Protein 2XOL (pdb70)

CATH classification: 1.10.3480.10

Nearest PDB structures (foldseek):
  2yjm-assembly1_A  TM=9.845E-01  e=5.249E-21  Archaeoglobus fulgidus
  2idg-assembly4_C  TM=9.753E-01  e=6.234E-20  Archaeoglobus fulgidus
  2y6y-assembly1_A  TM=9.740E-01  e=1.493E-19  Archaeoglobus fulgidus
  1x8z-assembly1_A-2  TM=4.261E-01  e=3.298E+00  Arabidopsis thaliana
  1x8z-assembly3_A  TM=4.261E-01  e=3.298E+00  Arabidopsis thaliana

Sequence (340 aa):
GAMTIGRAKVYATLSKIFYHLFYDEAIPKDCREIIEKFGEIDFNLRSVLVRELRGSVLIKDMPQSLAEVYESVMKDFYERYGFQASELHADHIAVELAFMSKLVEREISLAQQMKEEELYKIRAAQHRFIKAHLQPLVKNLPSAPLLNFVRDFVREDAKYLYSSLVGEGAMTIGRAKVYATLSKIFYHLFYDEAIPKDCREIIEKFGEIDFNLRSVLVRELRGSVLIKDMPQSLAEVYESVMKDFYERRYGFQASELHADHIAVELAFMSKLVEREISLAQQMKEEELYKIRAAQHRFIKAHLQPLVKNLPSAPLLNFVRDFVREDAKYLYSSLVGEKNEG

Organism: Archaeoglobus fulgidus (strain ATCC 49558 / DSM 4304 / JCM 9628 / NBRC 100126 / VC-16) (NCBI:txid224325)

B-factor: mean 22.82, std 12.07, range [9.12, 109.73]

Foldseek 3Di:
DVVLVLLLVLLLLLLVLLVCQLVVHDRDPVSLCSLCVVPDFDSDDHNVLLLQLFLCNQLVPRDPVCQVVVLVVLQVLQVVLPHDADPHRSRRSSNLSNSLSSLSVVLVVCVVVVVPVVNLVSLVSSLCSLVPHVLSSLVRRDDGRSSVSSNVSSVVVNVVSVVVNVVD/DVVLVLLLVLLLLLLVLLVCQLVPHDRDPVSVCSLCVVHDFDSPDHNVQQLQLFLLRLLPVDDPVVSVCVLVVLVVLCVVVVHDDDPHRSRRLSNLSNSLSVLSVVLVVCVVVVVVVVNLVSLVSSLVSLVPHVLSSLVRDDDGRSSVSVNVSSVVVNVVSCVVPVPVVPDD

InterPro domains:
  IPR020945 DMSO/Nitrate reductase chaperone [PF02613] (72-135)
  IPR036411 TorD-like superfamily [SSF89155] (2-159)

Secondary structure (DSSP, 8-state):
-HHHHHHHHHHHHHHHHHHHHHTT-PPPHHHHHHHHTTS-------HHHHHT-BHHHHSTT--GGGHHHHHHHHHHHHHHTT----SS-TTBHHHHHHHHHHHHHHHHHHHHTT-HHHHHHHHHHHHHHIIIIIHHHHHTPPP-HHHHHHHHHHHHHHHHHHHHHH--/-HHHHHHHHHHHHHHHHHHHHHTTPPPPHHHHHHHHTTS-------HHHHTT-BHHHH-TTS-HHHHHHHHHHHHHHHHHTTPPP-SS-TTBHHHHHHHHHHHHHHHHHHHHTT-HHHHHHHHHHHHHHIIIIIHHHHTTPPP-HHHHHHHHHHHHHHHHHHHHHHHHHT--

Radius of gyration: 23.33 Å; Cα contacts (8 Å, |Δi|>4): 407; chains: 2; bounding box: 68×54×50 Å

Solvent-accessible surface area: 16469 Å² total; per-residue (Å²): 79,89,107,17,98,28,12,9,105,6,0,22,2,0,6,114,0,0,50,43,11,22,91,105,89,91,14,52,136,92,7,91,100,35,1,62,134,115,40,177,17,60,22,106,13,145,22,115,73,0,102,92,3,35,0,10,79,21,8,162,74,8,69,165,77,9,22,150,21,2,35,40,4,0,107,11,8,1,103,36,16,73,27,160,24,51,122,11,90,0,0,2,0,0,1,0,0,22,1,0,6,116,3,0,83,79,3,56,52,6,60,145,81,166,97,128,140,47,20,94,49,0,41,8,0,0,18,13,0,0,46,10,5,0,30,0,0,0,74,30,8,56,96,20,67,0,0,52,38,0,30,83,39,0,84,100,8,3,125,69,0,117,69,33,24,85,46,177,39,84,73,5,101,27,12,8,111,6,0,36,7,0,6,99,0,0,52,29,8,38,114,92,91,91,11,42,132,92,7,87,78,25,0,73,153,131,39,188,34,51,19,119,24,173,12,97,63,0,105,86,1,45,0,26,50,18,23,164,121,37,76,145,75,99,30,135,76,18,58,66,72,0,91,70,8,3,121,129,73,67,27,156,69,49,119,11,91,5,0,2,0,0,2,0,0,21,1,0,6,119,5,0,81,95,2,35,39,0,21,143,58,26,76,7,77,68,5,70,142,15,14,31,0,0,38,93,0,1,141,49,11,0,39,40,0,0,95,57,6,56,100,17,69,1,0,56,33,0,70,69,36,0,96,63,9,11,58,9,0,91,1,13,26,1,4,41,167,62,44,124

Structure (mmCIF, N/CA/C/O backbone):
data_2XOL
#
_entry.id   2XOL
#
_cell.length_a   62.763
_cell.length_b   52.537
_cell.length_c   64.947
_cell.angle_alpha   90.00
_cell.angle_beta   91.26
_cell.angle_gamma   90.00
#
_symmetry.space_group_name_H-M   'P 1 21 1'
#
loop_
_entity.id
_entity.type
_entity.pdbx_description
1 polymer 'CHAPERONE PROTEIN TTRD'
2 non-polymer 1,2-ETHANEDIOL
3 water water
#
loop_
_atom_site.group_PDB
_atom_site.id
_atom_site.type_symbol
_atom_site.label_atom_id
_atom_site.label_alt_id
_atom_site.label_comp_id
_atom_site.label_asym_id
_atom_site.label_entity_id
_atom_sit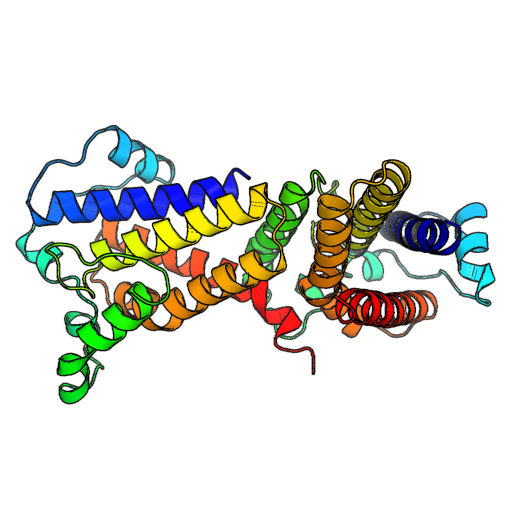e.label_seq_id
_atom_site.pdbx_PDB_ins_code
_atom_site.Cartn_x
_atom_site.Cartn_y
_atom_site.Cartn_z
_atom_site.occupancy
_atom_site.B_iso_or_equiv
_atom_site.auth_seq_id
_atom_site.auth_comp_id
_atom_site.auth_asym_id
_atom_site.auth_atom_id
_atom_site.pdbx_PDB_model_num
ATOM 1 N N . GLY A 1 1 ? 17.884 -16.022 0.392 1.00 24.94 -1 GLY A N 1
ATOM 2 C CA . GLY A 1 1 ? 19.223 -16.492 -0.028 1.00 23.39 -1 GLY A CA 1
ATOM 3 C C . GLY A 1 1 ? 20.312 -15.605 0.537 1.00 21.30 -1 GLY A C 1
ATOM 4 O O . GLY A 1 1 ? 20.098 -14.856 1.494 1.00 21.11 -1 GLY A O 1
ATOM 5 N N . ALA A 1 2 ? 21.487 -15.666 -0.075 1.00 21.49 0 ALA A N 1
ATOM 6 C CA . ALA A 1 2 ? 22.678 -15.009 0.458 1.00 21.41 0 ALA A CA 1
ATOM 7 C C . ALA A 1 2 ? 22.462 -13.504 0.677 1.00 19.98 0 ALA A C 1
ATOM 8 O O . ALA A 1 2 ? 22.923 -12.940 1.659 1.00 20.86 0 ALA A O 1
ATOM 10 N N . MET A 1 3 ? 21.765 -12.846 -0.232 1.00 18.54 1 MET A N 1
ATOM 11 C CA . MET A 1 3 ? 21.553 -11.416 -0.109 1.00 20.15 1 MET A CA 1
ATOM 12 C C . MET A 1 3 ? 20.789 -11.078 1.182 1.00 17.56 1 MET A C 1
ATOM 13 O O . MET A 1 3 ? 21.196 -10.224 1.987 1.00 16.99 1 MET A O 1
ATOM 22 N N . THR A 1 4 ? 19.687 -11.763 1.398 1.00 16.44 2 THR A N 1
ATOM 23 C CA . THR A 1 4 ? 18.854 -11.485 2.547 1.00 15.73 2 THR A CA 1
ATOM 24 C C . THR A 1 4 ? 19.541 -11.935 3.857 1.00 14.27 2 THR A C 1
ATOM 25 O O . THR A 1 4 ? 19.483 -11.241 4.871 1.00 14.34 2 THR A O 1
ATOM 29 N N . ILE A 1 5 ? 20.206 -13.091 3.827 1.00 15.79 3 ILE A N 1
ATOM 30 C CA . ILE A 1 5 ? 20.993 -13.560 4.960 1.00 15.67 3 ILE A CA 1
ATOM 31 C C . ILE A 1 5 ? 21.997 -12.483 5.359 1.00 15.30 3 ILE A C 1
ATOM 32 O O . ILE A 1 5 ? 22.177 -12.187 6.558 1.00 16.60 3 ILE A O 1
ATOM 37 N N . GLY A 1 6 ? 22.626 -11.881 4.358 1.00 15.31 4 GLY A N 1
ATOM 38 C CA . GLY A 1 6 ? 23.586 -10.807 4.590 1.00 14.99 4 GLY A CA 1
ATOM 39 C C . GLY A 1 6 ? 22.988 -9.579 5.247 1.00 14.87 4 GLY A C 1
ATOM 40 O O . GLY A 1 6 ? 23.584 -8.984 6.146 1.00 15.51 4 GLY A O 1
ATOM 41 N N . ARG A 1 7 ? 21.809 -9.177 4.795 1.00 12.99 5 ARG A N 1
ATOM 42 C CA . ARG A 1 7 ? 21.121 -8.056 5.404 1.00 12.91 5 ARG A CA 1
ATOM 43 C C . ARG A 1 7 ? 20.869 -8.314 6.902 1.00 12.88 5 ARG A C 1
ATOM 44 O O . ARG A 1 7 ? 21.147 -7.456 7.735 1.00 13.11 5 ARG A O 1
ATOM 52 N N . ALA A 1 8 ? 20.351 -9.496 7.222 1.00 13.04 6 ALA A N 1
ATOM 53 C CA . ALA A 1 8 ? 20.052 -9.842 8.599 1.00 13.94 6 ALA A CA 1
ATOM 54 C C . ALA A 1 8 ? 21.329 -9.816 9.428 1.00 13.71 6 ALA A C 1
ATOM 55 O O . ALA A 1 8 ? 21.342 -9.299 10.545 1.00 15.30 6 ALA A O 1
ATOM 57 N N . LYS A 1 9 ? 22.411 -10.343 8.858 1.00 14.72 7 LYS A N 1
ATOM 58 C CA . LYS A 1 9 ? 23.676 -10.386 9.567 1.00 14.86 7 LYS A CA 1
ATOM 59 C C . LYS A 1 9 ? 24.229 -9.005 9.888 1.00 13.57 7 LYS A C 1
ATOM 60 O O . LYS A 1 9 ? 24.728 -8.763 10.986 1.00 13.90 7 LYS A O 1
ATOM 66 N N . VAL A 1 10 ? 24.189 -8.100 8.929 1.00 12.17 8 VAL A N 1
ATOM 67 C CA . VAL A 1 10 ? 24.709 -6.753 9.156 1.00 12.66 8 VAL A CA 1
ATOM 68 C C . VAL A 1 10 ? 23.877 -6.043 10.218 1.00 11.67 8 VAL A C 1
ATOM 69 O O . VAL A 1 10 ? 24.443 -5.437 11.134 1.00 12.07 8 VAL A O 1
ATOM 73 N N . TYR A 1 11 ? 22.551 -6.117 10.137 1.00 11.71 9 TYR A N 1
ATOM 74 C CA . TYR A 1 11 ? 21.742 -5.478 11.173 1.00 10.78 9 TYR A CA 1
ATOM 75 C C . TYR A 1 11 ? 22.032 -6.062 12.563 1.00 10.88 9 TYR A C 1
ATOM 76 O O . TYR A 1 11 ? 22.165 -5.323 13.551 1.00 11.66 9 TYR A O 1
ATOM 85 N N . ALA A 1 12 ? 22.097 -7.375 12.649 1.00 11.71 10 ALA A N 1
ATOM 86 C CA . ALA A 1 12 ? 22.323 -8.010 13.934 1.00 12.58 10 ALA A CA 1
ATOM 87 C C . ALA A 1 12 ? 23.694 -7.641 14.503 1.00 11.65 10 ALA A C 1
ATOM 88 O O . ALA A 1 12 ? 23.866 -7.434 15.712 1.00 12.66 10 ALA A O 1
ATOM 90 N N . THR A 1 13 ? 24.689 -7.628 13.631 1.00 12.16 11 THR A N 1
ATOM 91 C CA . THR A 1 13 ? 26.059 -7.347 14.060 1.00 11.75 11 THR A CA 1
ATOM 92 C C . THR A 1 13 ? 26.203 -5.883 14.479 1.00 11.38 11 THR A C 1
ATOM 93 O O . THR A 1 13 ? 26.815 -5.593 15.502 1.00 12.99 11 THR A O 1
ATOM 97 N N . LEU A 1 14 ? 25.653 -4.951 13.712 1.00 11.59 12 LEU A N 1
ATOM 98 C CA . LEU A 1 14 ? 25.661 -3.549 14.114 1.00 12.10 12 LEU A CA 1
ATOM 99 C C . LEU A 1 14 ? 24.974 -3.384 15.465 1.00 10.89 12 LEU A C 1
ATOM 100 O O . LEU A 1 14 ? 25.465 -2.645 16.323 1.00 11.40 12 LEU A O 1
ATOM 105 N N . SER A 1 15 ? 23.825 -4.030 15.658 1.00 11.02 13 SER A N 1
ATOM 106 C CA . SER A 1 15 ? 23.153 -3.919 16.946 1.00 11.11 13 SER A CA 1
ATOM 107 C C . SER A 1 15 ? 24.057 -4.379 18.091 1.00 10.93 13 SER A C 1
ATOM 108 O O . SER A 1 15 ? 24.239 -3.672 19.074 1.00 11.34 13 SER A O 1
ATOM 111 N N . LYS A 1 16 ? 24.647 -5.559 17.926 1.00 11.28 14 LYS A N 1
ATOM 112 C CA . LYS A 1 16 ? 25.535 -6.113 18.939 1.00 12.67 14 LYS A CA 1
ATOM 113 C C . LYS A 1 16 ? 26.700 -5.155 19.237 1.00 12.32 14 LYS A C 1
ATOM 114 O O . LYS A 1 16 ? 27.056 -4.947 20.399 1.00 12.58 14 LYS A O 1
ATOM 120 N N . ILE A 1 17 ? 27.292 -4.581 18.198 1.00 11.72 15 ILE A N 1
ATOM 121 C CA . ILE A 1 17 ? 28.389 -3.628 18.368 1.00 12.09 15 ILE A CA 1
ATOM 122 C C . ILE A 1 17 ? 27.950 -2.431 19.194 1.00 11.66 15 ILE A C 1
ATOM 123 O O . ILE A 1 17 ? 28.645 -2.024 20.130 1.00 12.73 15 ILE A O 1
ATOM 128 N N . PHE A 1 18 ? 26.790 -1.855 18.883 1.00 11.36 16 PHE A N 1
ATOM 129 C CA . PHE A 1 18 ? 26.329 -0.710 19.655 1.00 11.01 16 PHE A CA 1
ATOM 130 C C . PHE A 1 18 ? 26.026 -1.075 21.111 1.00 11.81 16 PHE A C 1
ATOM 131 O O . PHE A 1 18 ? 26.275 -0.255 21.981 1.00 12.19 16 PHE A O 1
ATOM 139 N N . TYR A 1 19 ? 25.516 -2.281 21.373 1.00 11.69 17 TYR A N 1
ATOM 140 C CA . TYR A 1 19 ? 25.369 -2.711 22.765 1.00 11.95 17 TYR A CA 1
ATOM 141 C C . TYR A 1 19 ? 26.732 -2.766 23.459 1.00 11.79 17 TYR A C 1
ATOM 142 O O . TYR A 1 19 ? 26.886 -2.264 24.564 1.00 12.54 17 TYR A O 1
ATOM 151 N N . HIS A 1 20 ? 27.734 -3.375 22.824 1.00 11.93 18 HIS A N 1
ATOM 152 C CA . HIS A 1 20 ? 29.068 -3.420 23.440 1.00 11.78 18 HIS A CA 1
ATOM 153 C C . HIS A 1 20 ? 29.563 -2.005 23.761 1.00 12.48 18 HIS A C 1
ATOM 154 O O . HIS A 1 20 ? 30.069 -1.729 24.861 1.00 13.80 18 HIS A O 1
ATOM 161 N N . LEU A 1 21 ? 29.445 -1.108 22.790 1.00 11.76 19 LEU A N 1
ATOM 162 C CA . LEU A 1 21 ? 29.932 0.252 22.983 1.00 12.84 19 LEU A CA 1
ATOM 163 C C . LEU A 1 21 ? 29.162 0.977 24.089 1.00 12.19 19 LEU A C 1
ATOM 164 O O . LEU A 1 21 ? 29.740 1.727 24.871 1.00 13.68 19 LEU A O 1
ATOM 169 N N . PHE A 1 22 ? 27.848 0.776 24.149 1.00 12.12 20 PHE A N 1
ATOM 170 C CA . PHE A 1 22 ? 27.019 1.397 25.178 1.00 11.83 20 PHE A CA 1
ATOM 171 C C . PHE A 1 22 ? 27.554 1.029 26.566 1.00 12.19 20 PHE A C 1
ATOM 172 O O . PHE A 1 22 ? 27.558 1.850 27.492 1.00 13.60 20 PHE A O 1
ATOM 180 N N . TYR A 1 23 ? 27.951 -0.237 26.696 1.00 12.41 21 TYR A N 1
ATOM 181 C CA . TYR A 1 23 ? 28.421 -0.805 27.958 1.00 13.85 21 TYR A CA 1
ATOM 182 C C . TYR A 1 23 ? 29.945 -0.785 28.137 1.00 15.33 21 TYR A C 1
ATOM 183 O O . TYR A 1 23 ? 30.471 -1.486 29.016 1.00 16.51 21 TYR A O 1
ATOM 192 N N . ASP A 1 24 ? 30.643 0.020 27.322 1.00 14.55 22 ASP A N 1
ATOM 193 C CA . ASP A 1 24 ? 32.108 0.217 27.495 1.00 15.67 22 ASP A CA 1
ATOM 194 C C . ASP A 1 24 ? 32.857 -1.111 27.364 1.00 15.94 22 ASP A C 1
ATOM 195 O O . ASP A 1 24 ? 33.840 -1.340 28.068 1.00 19.96 22 ASP A O 1
ATOM 204 N N . GLU A 1 25 ? 32.430 -1.966 26.434 1.00 16.13 23 GLU A N 1
ATOM 205 C CA . GLU A 1 25 ? 33.017 -3.284 26.210 1.00 16.73 23 GLU A CA 1
ATOM 206 C C . GLU A 1 25 ? 33.776 -3.332 24.887 1.00 17.26 23 GLU A C 1
ATOM 207 O O . GLU A 1 25 ? 33.429 -2.639 23.913 1.00 18.45 23 GLU A O 1
ATOM 213 N N . ALA A 1 26 ? 34.787 -4.194 24.851 1.00 20.12 24 ALA A N 1
ATOM 214 C CA . ALA A 1 26 ? 35.520 -4.440 23.629 1.00 20.49 24 ALA A CA 1
ATOM 215 C C . ALA A 1 26 ? 34.606 -5.063 22.570 1.00 21.00 24 ALA A C 1
ATOM 216 O O . ALA A 1 26 ? 33.649 -5.764 22.898 1.00 21.81 24 ALA A O 1
ATOM 218 N N . ILE A 1 27 ? 34.892 -4.787 21.301 1.00 20.15 25 ILE A N 1
ATOM 219 C CA . ILE A 1 27 ? 34.137 -5.392 20.196 1.00 21.50 25 ILE A CA 1
ATOM 220 C C . ILE A 1 27 ? 34.805 -6.714 19.844 1.00 22.39 25 ILE A C 1
ATOM 221 O O . ILE A 1 27 ? 35.985 -6.717 19.477 1.00 24.68 25 ILE A O 1
ATOM 226 N N . PRO A 1 28 ? 34.080 -7.841 19.969 1.00 23.16 26 PRO A N 1
ATOM 227 C CA . PRO A 1 28 ? 34.694 -9.135 19.642 1.00 25.16 26 PRO A CA 1
ATOM 228 C C . PRO A 1 28 ? 35.123 -9.274 18.182 1.00 25.18 26 PRO A C 1
ATOM 229 O O . PRO A 1 28 ? 34.546 -8.642 17.296 1.00 24.63 26 PRO A O 1
ATOM 233 N N . LYS A 1 29 ? 36.140 -10.107 17.949 1.00 26.19 27 LYS A N 1
ATOM 234 C CA . LYS A 1 29 ? 36.691 -10.311 16.614 1.00 27.35 27 LYS A CA 1
ATOM 235 C C . LYS A 1 29 ? 35.630 -10.688 15.567 1.00 27.03 27 LYS A C 1
ATOM 236 O O . LYS A 1 29 ? 35.681 -10.193 14.441 1.00 28.03 27 LYS A O 1
ATOM 242 N N . ASP A 1 30 ? 34.687 -11.560 15.925 1.00 27.55 28 ASP A N 1
ATOM 243 C CA . ASP A 1 30 ? 33.689 -12.003 14.942 1.00 27.70 28 ASP A CA 1
ATOM 244 C C . ASP A 1 30 ? 32.882 -10.818 14.408 1.00 26.00 28 ASP A C 1
ATOM 245 O O . ASP A 1 30 ? 32.643 -10.729 13.197 1.00 26.34 28 ASP A O 1
ATOM 250 N N . CYS A 1 31 ? 32.494 -9.911 15.305 1.00 22.97 29 CYS A N 1
ATOM 251 C CA . CYS A 1 31 ? 31.745 -8.710 14.914 1.00 21.00 29 CYS A CA 1
ATOM 252 C C . CYS A 1 31 ? 32.569 -7.776 14.046 1.00 20.55 29 CYS A C 1
ATOM 253 O O . CYS A 1 31 ? 32.087 -7.265 13.039 1.00 20.79 29 CYS A O 1
ATOM 256 N N . ARG A 1 32 ? 33.819 -7.530 14.452 1.00 20.96 30 ARG A N 1
ATOM 257 C CA . ARG A 1 32 ? 34.684 -6.642 13.693 1.00 22.03 30 ARG A CA 1
ATOM 258 C C . ARG A 1 32 ? 34.861 -7.168 12.266 1.00 21.88 30 ARG A C 1
ATOM 259 O O . ARG A 1 32 ? 34.768 -6.407 11.304 1.00 23.24 30 ARG A O 1
ATOM 267 N N . GLU A 1 33 ? 35.108 -8.467 12.130 1.00 22.53 31 GLU A N 1
ATOM 268 C CA . GLU A 1 33 ? 35.371 -9.054 10.814 1.00 24.25 31 GLU A CA 1
ATOM 269 C C . GLU A 1 33 ? 34.187 -8.897 9.866 1.00 22.67 31 GLU A C 1
ATOM 270 O O . GLU A 1 33 ? 34.348 -8.640 8.680 1.00 24.95 31 GLU A O 1
ATOM 276 N N . ILE A 1 34 ? 32.982 -9.050 10.401 1.00 21.66 32 ILE A N 1
ATOM 277 C CA . ILE A 1 34 ? 31.790 -8.927 9.584 1.00 21.46 32 ILE A CA 1
ATOM 278 C C . ILE A 1 34 ? 31.705 -7.538 8.957 1.00 20.31 32 ILE A C 1
ATOM 279 O O . ILE A 1 34 ? 31.418 -7.394 7.768 1.00 23.30 32 ILE A O 1
ATOM 284 N N . ILE A 1 35 ? 31.927 -6.503 9.766 1.00 18.98 33 ILE A N 1
ATOM 285 C CA . ILE A 1 35 ? 31.821 -5.123 9.284 1.00 18.93 33 ILE A CA 1
ATOM 286 C C . ILE A 1 35 ? 33.025 -4.716 8.421 1.00 21.35 33 ILE A C 1
ATOM 287 O O . ILE A 1 35 ? 32.872 -3.996 7.437 1.00 22.76 33 ILE A O 1
ATOM 292 N N . GLU A 1 36 ? 34.209 -5.200 8.779 1.00 22.10 34 GLU A N 1
ATOM 293 C CA . GLU A 1 36 ? 35.421 -4.807 8.068 1.00 23.87 34 GLU A CA 1
ATOM 294 C C . GLU A 1 36 ? 35.598 -5.527 6.754 1.00 25.29 34 GLU A C 1
ATOM 295 O O . GLU A 1 36 ? 36.489 -5.179 5.984 1.00 26.13 34 GLU A O 1
ATOM 301 N N . LYS A 1 37 ? 34.739 -6.501 6.467 1.00 26.79 35 LYS A N 1
ATOM 302 C CA . LYS A 1 37 ? 34.743 -7.118 5.152 1.00 29.37 35 LYS A CA 1
ATOM 303 C C . LYS A 1 37 ? 34.458 -6.052 4.085 1.00 30.17 35 LYS A C 1
ATOM 304 O O . LYS A 1 37 ? 34.876 -6.194 2.939 1.00 33.06 35 LYS A O 1
ATOM 310 N N . PHE A 1 38 ? 33.785 -4.974 4.485 1.00 30.74 36 PHE A N 1
ATOM 311 C CA . PHE A 1 38 ? 33.473 -3.846 3.601 1.00 32.67 36 PHE A CA 1
ATOM 312 C C . PHE A 1 38 ? 34.519 -2.707 3.606 1.00 32.06 36 PHE A C 1
ATOM 313 O O . PHE A 1 38 ? 34.299 -1.671 2.967 1.00 35.06 36 PHE A O 1
ATOM 321 N N . GLY A 1 39 ? 35.633 -2.879 4.324 1.00 30.45 37 GLY A N 1
ATOM 322 C CA . GLY A 1 39 ? 36.690 -1.849 4.413 1.00 29.45 37 GLY A CA 1
ATOM 323 C C . GLY A 1 39 ? 37.109 -1.573 5.850 1.00 27.43 37 GLY A C 1
ATOM 324 O O . GLY A 1 39 ? 36.371 -1.886 6.764 1.00 25.93 37 GLY A O 1
ATOM 325 N N . GLU A 1 40 ? 38.276 -0.972 6.068 1.00 28.03 38 GLU A N 1
ATOM 326 C CA . GLU A 1 40 ? 38.741 -0.727 7.436 1.00 27.44 38 GLU A CA 1
ATOM 327 C C . GLU A 1 40 ? 37.817 0.259 8.146 1.00 26.63 38 GLU A C 1
ATOM 328 O O . GLU A 1 40 ? 37.363 1.232 7.565 1.00 27.00 38 GLU A O 1
ATOM 334 N N . ILE A 1 41 ? 37.532 -0.029 9.404 1.00 25.83 39 ILE A N 1
ATOM 335 C CA . ILE A 1 41 ? 36.643 0.810 10.197 1.00 25.10 39 ILE A CA 1
ATOM 336 C C . ILE A 1 41 ? 37.216 0.899 11.606 1.00 26.31 39 ILE A C 1
ATOM 337 O O . ILE A 1 41 ? 37.788 -0.062 12.109 1.00 30.08 39 ILE A O 1
ATOM 346 N N . ASP A 1 42 ? 37.120 2.068 12.221 1.00 25.48 40 ASP A N 1
ATOM 347 C CA . ASP A 1 42 ? 37.466 2.179 13.633 1.00 25.93 40 ASP A CA 1
ATOM 348 C C . ASP A 1 42 ? 36.166 2.098 14.455 1.00 23.35 40 ASP A C 1
ATOM 349 O O . ASP A 1 42 ? 35.131 2.655 14.068 1.00 25.39 40 ASP A O 1
ATOM 354 N N . PHE A 1 43 ? 36.220 1.338 15.545 1.00 23.53 41 PHE A N 1
ATOM 355 C CA . PHE A 1 43 ? 35.052 1.073 16.404 1.00 23.28 41 PHE A CA 1
ATOM 356 C C . PHE A 1 43 ? 35.176 1.800 17.741 1.00 22.47 41 PHE A C 1
ATOM 357 O O . PHE A 1 43 ? 34.510 1.459 18.725 1.00 25.31 41 PHE A O 1
ATOM 365 N N . ASN A 1 44 ? 36.033 2.806 17.785 1.00 21.69 42 ASN A N 1
ATOM 366 C CA . ASN A 1 44 ? 36.270 3.586 18.984 1.00 21.82 42 ASN A CA 1
ATOM 367 C C . ASN A 1 44 ? 35.232 4.702 19.067 1.00 22.37 42 ASN A C 1
ATOM 368 O O . ASN A 1 44 ? 35.299 5.730 18.373 1.00 26.35 42 ASN A O 1
ATOM 373 N N . LEU A 1 45 ? 34.202 4.439 19.846 1.00 15.56 43 LEU A N 1
ATOM 374 C CA . LEU A 1 45 ? 33.251 5.441 20.236 1.00 15.01 43 LEU A CA 1
ATOM 375 C C . LEU A 1 45 ? 33.045 5.285 21.732 1.00 14.22 43 LEU A C 1
ATOM 376 O O . LEU A 1 45 ? 32.779 4.189 22.217 1.00 16.37 43 LEU A O 1
ATOM 381 N N . ARG A 1 46 ? 33.174 6.378 22.449 1.00 13.03 44 ARG A N 1
ATOM 382 C CA . ARG A 1 46 ? 32.978 6.342 23.897 1.00 12.69 44 ARG A CA 1
ATOM 383 C C . ARG A 1 46 ? 31.523 6.082 24.261 1.00 12.74 44 ARG A C 1
ATOM 384 O O . ARG A 1 46 ? 30.581 6.473 23.550 1.00 14.11 44 ARG A O 1
ATOM 392 N N . SER A 1 47 ? 31.335 5.387 25.375 1.00 12.62 45 SER A N 1
ATOM 393 C CA . SER A 1 47 ? 30.017 5.017 25.856 1.00 13.39 45 SER A CA 1
ATOM 394 C C . SER A 1 47 ? 29.074 6.210 26.028 1.00 13.19 45 SER A C 1
ATOM 395 O O . SER A 1 47 ? 27.887 6.118 25.671 1.00 15.00 45 SER A O 1
ATOM 400 N N . VAL A 1 48 ? 29.566 7.342 26.527 1.00 14.06 46 VAL A N 1
ATOM 401 C CA . VAL A 1 48 ? 28.696 8.519 26.741 1.00 15.41 46 VAL A CA 1
ATOM 402 C C . VAL A 1 48 ? 28.126 9.004 25.417 1.00 14.79 46 VAL A C 1
ATOM 403 O O . VAL A 1 48 ? 26.968 9.412 25.345 1.00 17.04 46 VAL A O 1
ATOM 407 N N . LEU A 1 49 ? 28.933 8.983 24.361 1.00 13.81 47 LEU A N 1
ATOM 408 C CA . LEU A 1 49 ? 28.447 9.346 23.036 1.00 13.91 47 LEU A CA 1
ATOM 409 C C . LEU A 1 49 ? 27.374 8.346 22.578 1.00 13.86 47 LEU A C 1
ATOM 410 O O . LEU A 1 49 ? 26.297 8.727 22.120 1.00 14.82 47 LEU A O 1
ATOM 415 N N . VAL A 1 50 ? 27.676 7.063 22.679 1.00 12.39 48 VAL A N 1
ATOM 416 C CA . VAL A 1 50 ? 26.774 6.007 22.192 1.00 11.36 48 VAL A CA 1
ATOM 417 C C . VAL A 1 50 ? 25.448 5.992 22.956 1.00 11.84 48 VAL A C 1
ATOM 418 O O . VAL A 1 50 ? 24.394 5.767 22.361 1.00 12.09 48 VAL A O 1
ATOM 422 N N . ARG A 1 51 ? 25.473 6.276 24.250 1.00 12.04 49 ARG A N 1
ATOM 423 C CA . ARG A 1 51 ? 24.252 6.289 25.043 1.00 13.12 49 ARG A CA 1
ATOM 424 C C . ARG A 1 51 ? 23.222 7.268 24.492 1.00 13.60 49 ARG A C 1
ATOM 425 O O . ARG A 1 51 ? 22.016 7.035 24.612 1.00 14.92 49 ARG A O 1
ATOM 433 N N . GLU A 1 52 ? 23.674 8.349 23.877 1.00 13.08 50 GLU A N 1
ATOM 434 C CA . GLU A 1 52 ? 22.772 9.380 23.371 1.00 14.09 50 GLU A CA 1
ATOM 435 C C . GLU A 1 52 ? 22.340 9.212 21.914 1.00 13.04 50 GLU A C 1
ATOM 436 O O . GLU A 1 52 ? 21.680 10.098 21.370 1.00 14.00 50 GLU A O 1
ATOM 442 N N . LEU A 1 53 ? 22.670 8.078 21.315 1.00 11.40 51 LEU A N 1
ATOM 443 C CA . LEU A 1 53 ? 22.270 7.800 19.941 1.00 11.91 51 LEU A CA 1
ATOM 444 C C . LEU A 1 53 ? 20.843 7.222 19.927 1.00 12.12 51 LEU A C 1
ATOM 445 O O . LEU A 1 53 ? 20.616 6.061 19.619 1.00 11.76 51 LEU A O 1
ATOM 450 N N . ARG A 1 54 ? 19.906 8.092 20.264 1.00 12.46 52 ARG A N 1
ATOM 451 C CA . ARG A 1 54 ? 18.485 7.788 20.338 1.00 11.46 52 ARG A CA 1
ATOM 452 C C . ARG A 1 54 ? 17.743 8.656 19.349 1.00 12.11 52 ARG A C 1
ATOM 453 O O . ARG A 1 54 ? 18.079 9.827 19.144 1.00 12.85 52 ARG A O 1
ATOM 461 N N . GLY A 1 55 ? 16.681 8.118 18.763 1.00 12.19 53 GLY A N 1
ATOM 462 C CA . GLY A 1 55 ? 15.909 8.911 17.813 1.00 13.59 53 GLY A CA 1
ATOM 463 C C . GLY A 1 55 ? 15.396 10.206 18.419 1.00 13.64 53 GLY A C 1
ATOM 464 O O . GLY A 1 55 ? 15.470 11.259 17.791 1.00 15.02 53 GLY A O 1
ATOM 465 N N . SER A 1 56 ? 14.897 10.146 19.656 1.00 14.07 54 SER A N 1
ATOM 466 C CA . SER A 1 56 ? 14.380 11.352 20.292 1.00 15.48 54 SER A CA 1
ATOM 467 C C . SER A 1 56 ? 15.416 12.439 20.492 1.00 16.26 54 SER A C 1
ATOM 468 O O . SER A 1 56 ? 15.073 13.619 20.530 1.00 19.80 54 SER A O 1
ATOM 471 N N . VAL A 1 57 ? 16.680 12.048 20.628 1.00 14.85 55 VAL A N 1
ATOM 472 C CA . VAL A 1 57 ? 17.761 13.012 20.781 1.00 15.84 55 VAL A CA 1
ATOM 473 C C . VAL A 1 57 ? 18.229 13.573 19.443 1.00 16.32 55 VAL A C 1
ATOM 474 O O . VAL A 1 57 ? 18.513 14.776 19.325 1.00 21.09 55 VAL A O 1
ATOM 478 N N . LEU A 1 58 ? 18.318 12.680 18.457 1.00 15.28 56 LEU A N 1
ATOM 479 C CA . LEU A 1 58 ? 18.952 12.974 17.172 1.00 17.66 56 LEU A CA 1
ATOM 480 C C . LEU A 1 58 ? 18.039 13.653 16.159 1.00 19.40 56 LEU A C 1
ATOM 481 O O . LEU A 1 58 ? 18.508 14.419 15.322 1.00 21.97 56 LEU A O 1
ATOM 486 N N . ILE A 1 59 ? 16.752 13.330 16.198 1.00 18.98 57 ILE A N 1
ATOM 487 C CA . ILE A 1 59 ? 15.799 13.841 15.216 1.00 21.08 57 ILE A CA 1
ATOM 488 C C . ILE A 1 59 ? 15.526 15.305 15.598 1.00 25.01 57 ILE A C 1
ATOM 489 O O . ILE A 1 59 ? 14.964 15.598 16.659 1.00 22.98 57 ILE A O 1
ATOM 494 N N . LYS A 1 60 ? 15.974 16.224 14.748 1.00 31.64 58 LYS A N 1
ATOM 495 C CA . LYS A 1 60 ? 16.105 17.638 15.147 1.00 34.88 58 LYS A CA 1
ATOM 496 C C . LYS A 1 60 ? 14.790 18.327 15.517 1.00 35.69 58 LYS A C 1
ATOM 497 O O . LYS A 1 60 ? 14.738 19.127 16.464 1.00 37.75 58 LYS A O 1
ATOM 503 N N . ASP A 1 61 ? 13.726 17.990 14.804 1.00 35.29 59 ASP A N 1
ATOM 504 C CA . ASP A 1 61 ? 12.440 18.644 15.022 1.00 35.65 59 ASP A CA 1
ATOM 505 C C . ASP A 1 61 ? 11.582 17.915 16.051 1.00 33.48 59 ASP A C 1
ATOM 506 O O . ASP A 1 61 ? 10.392 18.190 16.173 1.00 34.84 59 ASP A O 1
ATOM 511 N N . MET A 1 62 ? 12.182 16.977 16.788 1.00 30.32 60 MET A N 1
ATOM 512 C CA . MET A 1 62 ? 11.499 16.321 17.890 1.00 28.36 60 MET A CA 1
ATOM 513 C C . MET A 1 62 ? 11.919 16.955 19.206 1.00 28.96 60 MET A C 1
ATOM 514 O O . MET A 1 62 ? 12.994 16.660 19.721 1.00 29.51 60 MET A O 1
ATOM 523 N N . PRO A 1 63 ? 11.071 17.816 19.780 1.00 28.98 61 PRO A N 1
ATOM 524 C CA . PRO A 1 63 ? 11.478 18.392 21.062 1.00 28.85 61 PRO A CA 1
ATOM 525 C C . PRO A 1 63 ? 11.539 17.370 22.180 1.00 27.20 61 PRO A C 1
ATOM 526 O O . PRO A 1 63 ? 10.906 16.312 22.099 1.00 26.39 61 PRO A O 1
ATOM 530 N N . GLN A 1 64 ? 12.299 17.686 23.226 1.00 26.91 62 GLN A N 1
ATOM 531 C CA . GLN A 1 64 ? 12.454 16.774 24.359 1.00 28.77 62 GLN A CA 1
ATOM 532 C C . GLN A 1 64 ? 11.100 16.398 24.979 1.00 28.28 62 GLN A C 1
ATOM 533 O O . GLN A 1 64 ? 10.935 15.288 25.489 1.00 28.95 62 GLN A O 1
ATOM 539 N N . SER A 1 65 ? 10.138 17.319 24.905 1.00 27.66 63 SER A N 1
ATOM 540 C CA . SER A 1 65 ? 8.786 17.090 25.413 1.00 27.77 63 SER A CA 1
ATOM 541 C C . SER A 1 65 ? 8.043 15.939 24.726 1.00 25.98 63 SER A C 1
ATOM 542 O O . SER A 1 65 ? 7.016 15.472 25.230 1.00 27.97 63 SER A O 1
ATOM 545 N N . LEU A 1 66 ? 8.538 15.488 23.576 1.00 23.64 64 LEU A N 1
ATOM 546 C CA . LEU A 1 66 ? 7.927 14.349 22.882 1.00 22.01 64 LEU A CA 1
ATOM 547 C C . LEU A 1 66 ? 8.668 13.024 23.095 1.00 20.60 64 LEU A C 1
ATOM 548 O O . LEU A 1 66 ? 8.251 12.012 22.552 1.00 19.55 64 LEU A O 1
ATOM 553 N N . ALA A 1 67 ? 9.755 13.004 23.872 1.00 20.85 65 ALA A N 1
ATOM 554 C CA . ALA A 1 67 ? 10.584 11.784 23.973 1.00 20.02 65 ALA A CA 1
ATOM 555 C C . ALA A 1 67 ? 9.829 10.585 24.566 1.00 19.62 65 ALA A C 1
ATOM 556 O O . ALA A 1 67 ? 9.957 9.440 24.102 1.00 19.05 65 ALA A O 1
ATOM 558 N N . GLU A 1 68 ? 9.023 10.846 25.597 1.00 20.54 66 GLU A N 1
ATOM 559 C CA . GLU A 1 68 ? 8.288 9.778 26.271 1.00 22.51 66 GLU A CA 1
ATOM 560 C C . GLU A 1 68 ? 7.211 9.160 25.375 1.00 19.82 66 GLU A C 1
ATOM 561 O O . GLU A 1 68 ? 7.106 7.932 25.276 1.00 20.25 66 GLU A O 1
ATOM 567 N N . VAL A 1 69 ? 6.415 9.993 24.715 1.00 18.84 67 VAL A N 1
ATOM 568 C CA . VAL A 1 69 ? 5.394 9.451 23.815 1.00 17.70 67 VAL A CA 1
ATOM 569 C C . VAL A 1 69 ? 6.098 8.799 22.625 1.00 16.82 67 VAL A C 1
ATOM 570 O O . VAL A 1 69 ? 5.570 7.840 22.091 1.00 17.33 67 VAL A O 1
ATOM 574 N N . TYR A 1 70 ? 7.271 9.297 22.219 1.00 15.85 68 TYR A N 1
ATOM 575 C CA . TYR A 1 70 ? 7.975 8.656 21.109 1.00 13.84 68 TYR A CA 1
ATOM 576 C C . TYR A 1 70 ? 8.387 7.229 21.486 1.00 13.65 68 TYR A C 1
ATOM 577 O O . TYR A 1 70 ? 8.317 6.328 20.668 1.00 13.35 68 TYR A O 1
ATOM 586 N N . GLU A 1 71 ? 8.818 7.009 22.722 1.00 14.51 69 GLU A N 1
ATOM 587 C CA . GLU A 1 71 ? 9.088 5.641 23.158 1.00 14.96 69 GLU A CA 1
ATOM 588 C C . GLU A 1 71 ? 7.855 4.753 22.999 1.00 14.43 69 GLU A C 1
ATOM 589 O O . GLU A 1 71 ? 7.968 3.583 22.599 1.00 14.01 69 GLU A O 1
ATOM 595 N N . SER A 1 72 ? 6.678 5.313 23.302 1.00 14.19 70 SER A N 1
ATOM 596 C CA . SER A 1 72 ? 5.405 4.590 23.106 1.00 14.79 70 SER A CA 1
ATOM 597 C C . SER A 1 72 ? 5.165 4.247 21.630 1.00 12.39 70 SER A C 1
ATOM 598 O O . SER A 1 72 ? 4.683 3.157 21.315 1.00 13.19 70 SER A O 1
ATOM 601 N N . VAL A 1 73 ? 5.477 5.191 20.751 1.00 13.45 71 VAL A N 1
ATOM 602 C CA . VAL A 1 73 ? 5.379 4.959 19.304 1.00 11.62 71 VAL A CA 1
ATOM 603 C C . VAL A 1 73 ? 6.248 3.770 18.889 1.00 11.16 71 VAL A C 1
ATOM 604 O O . VAL A 1 73 ? 5.817 2.881 18.147 1.00 11.83 71 VAL A O 1
ATOM 608 N N . MET A 1 74 ? 7.489 3.763 19.383 1.00 11.51 72 MET A N 1
ATOM 609 C CA . MET A 1 74 ? 8.420 2.712 19.030 1.00 11.20 72 MET A CA 1
ATOM 610 C C . MET A 1 74 ? 7.909 1.362 19.533 1.00 11.49 72 MET A C 1
ATOM 611 O O . MET A 1 74 ? 7.885 0.390 18.802 1.00 11.70 72 MET A O 1
ATOM 616 N N . LYS A 1 75 ? 7.501 1.300 20.801 1.00 11.85 73 LYS A N 1
ATOM 617 C CA . LYS A 1 75 ? 7.023 0.061 21.366 1.00 12.12 73 LYS A CA 1
ATOM 618 C C . LYS A 1 75 ? 5.766 -0.460 20.668 1.00 11.26 73 LYS A C 1
ATOM 619 O O . LYS A 1 75 ? 5.605 -1.657 20.520 1.00 12.79 73 LYS A O 1
ATOM 630 N N . ASP A 1 76 ? 4.899 0.448 20.222 1.00 12.22 74 ASP A N 1
ATOM 631 C CA . ASP A 1 76 ? 3.704 0.071 19.473 1.00 12.88 74 ASP A CA 1
ATOM 632 C C . ASP A 1 76 ? 4.078 -0.604 18.131 1.00 11.84 74 ASP A C 1
ATOM 633 O O . ASP A 1 76 ? 3.502 -1.621 17.765 1.00 14.17 74 ASP A O 1
ATOM 638 N N . PHE A 1 77 ? 5.078 -0.062 17.434 1.00 12.35 75 PHE A N 1
ATOM 639 C CA . PHE A 1 77 ? 5.546 -0.633 16.165 1.00 13.52 75 PHE A CA 1
ATOM 640 C C . PHE A 1 77 ? 6.147 -2.013 16.461 1.00 12.60 75 PHE A C 1
ATOM 641 O O . PHE A 1 77 ? 5.817 -3.009 15.826 1.00 13.74 75 PHE A O 1
ATOM 649 N N . TYR A 1 78 ? 7.020 -2.078 17.469 1.00 11.98 76 TYR A N 1
ATOM 650 C CA . TYR A 1 78 ? 7.673 -3.332 17.815 1.00 11.91 76 TYR A CA 1
ATOM 651 C C . TYR A 1 78 ? 6.663 -4.441 18.134 1.00 12.97 76 TYR A C 1
ATOM 652 O O . TYR A 1 78 ? 6.801 -5.577 17.671 1.00 14.50 76 TYR A O 1
ATOM 661 N N . GLU A 1 79 ? 5.662 -4.097 18.942 1.00 14.22 77 GLU A N 1
ATOM 662 C CA . GLU A 1 79 ? 4.717 -5.113 19.408 1.00 15.33 77 GLU A CA 1
ATOM 663 C C . GLU A 1 79 ? 3.906 -5.757 18.286 1.00 15.39 77 GLU A C 1
ATOM 664 O O . GLU A 1 79 ? 3.612 -6.962 18.346 1.00 17.46 77 GLU A O 1
ATOM 670 N N . ARG A 1 80 ? 3.620 -4.981 17.249 1.00 15.56 78 ARG A N 1
ATOM 671 C CA . ARG A 1 80 ? 2.888 -5.466 16.077 1.00 17.31 78 ARG A CA 1
ATOM 672 C C . ARG A 1 80 ? 3.603 -6.628 15.395 1.00 17.38 78 ARG A C 1
ATOM 673 O O . ARG A 1 80 ? 2.993 -7.400 14.644 1.00 18.30 78 ARG A O 1
ATOM 681 N N . TYR A 1 81 ? 4.924 -6.689 15.579 1.00 15.99 79 TYR A N 1
ATOM 682 C CA . TYR A 1 81 ? 5.758 -7.694 14.925 1.00 17.13 79 TYR A CA 1
ATOM 683 C C . TYR A 1 81 ? 6.433 -8.616 15.935 1.00 17.63 79 TYR A C 1
ATOM 684 O O . TYR A 1 81 ? 7.414 -9.295 15.613 1.00 20.59 79 TYR A O 1
ATOM 693 N N . GLY A 1 82 ? 5.907 -8.641 17.164 1.00 17.71 80 GLY A N 1
ATOM 694 C CA . GLY A 1 82 ? 6.370 -9.593 18.171 1.00 19.01 80 GLY A CA 1
ATOM 695 C C . GLY A 1 82 ? 7.752 -9.338 18.748 1.00 18.95 80 GLY A C 1
ATOM 696 O O . GLY A 1 82 ? 8.385 -10.264 19.237 1.00 23.04 80 GLY A O 1
ATOM 697 N N . PHE A 1 83 ? 8.198 -8.090 18.717 1.00 15.90 81 PHE A N 1
ATOM 698 C CA . PHE A 1 83 ? 9.501 -7.701 19.247 1.00 15.35 81 PHE A CA 1
ATOM 699 C C . PHE A 1 83 ? 9.315 -6.912 20.529 1.00 16.27 81 PHE A C 1
ATOM 700 O O . PHE A 1 83 ? 8.400 -6.100 20.658 1.00 18.03 81 PHE A O 1
ATOM 708 N N . GLN A 1 84 ? 10.201 -7.156 21.491 1.00 19.08 82 GLN A N 1
ATOM 709 C CA . GLN A 1 84 ? 10.248 -6.382 22.730 1.00 21.47 82 GLN A CA 1
ATOM 710 C C . GLN A 1 84 ? 11.544 -5.582 22.763 1.00 19.82 82 GLN A C 1
ATOM 711 O O . GLN A 1 84 ? 12.578 -6.140 22.489 1.00 22.08 82 GLN A O 1
ATOM 722 N N . ALA A 1 85 ? 11.487 -4.288 23.090 1.00 18.66 83 ALA A N 1
ATOM 723 C CA . ALA A 1 85 ? 12.686 -3.538 23.435 1.00 18.23 83 ALA A CA 1
ATOM 724 C C . ALA A 1 85 ? 13.357 -4.214 24.615 1.00 16.70 83 ALA A C 1
ATOM 725 O O . ALA A 1 85 ? 12.748 -4.940 25.398 1.00 18.00 83 ALA A O 1
ATOM 727 N N . SER A 1 86 ? 14.632 -3.948 24.729 1.00 15.52 84 SER A N 1
ATOM 728 C CA . SER A 1 86 ? 15.459 -4.508 25.748 1.00 14.73 84 SER A CA 1
ATOM 729 C C . SER A 1 86 ? 15.412 -3.590 26.967 1.00 14.60 84 SER A C 1
ATOM 730 O O . SER A 1 86 ? 14.431 -2.886 27.199 1.00 17.13 84 SER A O 1
ATOM 733 N N . GLU A 1 87 ? 16.487 -3.625 27.764 1.00 13.55 85 GLU A N 1
ATOM 734 C CA . GLU A 1 87 ? 16.661 -2.667 28.846 1.00 14.38 85 GLU A CA 1
ATOM 735 C C . GLU A 1 87 ? 17.021 -1.249 28.366 1.00 14.13 85 GLU A C 1
ATOM 736 O O . GLU A 1 87 ? 16.949 -0.316 29.144 1.00 15.47 85 GLU A O 1
ATOM 742 N N . LEU A 1 88 ? 17.429 -1.088 27.096 1.00 13.08 86 LEU A N 1
ATOM 743 C CA . LEU A 1 88 ? 17.695 0.242 26.550 1.00 13.26 86 LEU A CA 1
ATOM 744 C C . LEU A 1 88 ? 16.395 0.936 26.166 1.00 13.81 86 LEU A C 1
ATOM 745 O O . LEU A 1 88 ? 15.360 0.298 25.996 1.00 14.80 86 LEU A O 1
ATOM 750 N N . HIS A 1 89 ? 16.458 2.253 26.020 1.00 13.42 87 HIS A N 1
ATOM 751 C CA . HIS A 1 89 ? 15.327 2.990 25.475 1.00 13.21 87 HIS A CA 1
ATOM 752 C C . HIS A 1 89 ? 14.959 2.439 24.111 1.00 11.88 87 HIS A C 1
ATOM 753 O O . HIS A 1 89 ? 15.825 2.106 23.310 1.00 12.15 87 HIS A O 1
ATOM 760 N N . ALA A 1 90 ? 13.654 2.375 23.830 1.00 12.58 88 ALA A N 1
ATOM 761 C CA . ALA A 1 90 ? 13.150 1.772 22.613 1.00 11.74 88 ALA A CA 1
ATOM 762 C C . ALA A 1 90 ? 13.603 2.481 21.338 1.00 10.99 88 ALA A C 1
ATOM 763 O O . ALA A 1 90 ? 13.683 1.859 20.279 1.00 12.61 88 ALA A O 1
ATOM 765 N N . ASP A 1 91 ? 13.925 3.761 21.437 1.00 10.62 89 ASP A N 1
ATOM 766 C CA . ASP A 1 91 ? 14.435 4.559 20.319 1.00 10.84 89 ASP A CA 1
ATOM 767 C C . ASP A 1 91 ? 15.964 4.583 20.241 1.00 10.70 89 ASP A C 1
ATOM 768 O O . ASP A 1 91 ? 16.517 5.364 19.474 1.00 10.55 89 ASP A O 1
ATOM 773 N N . HIS A 1 92 ? 16.647 3.753 21.024 1.00 10.07 90 HIS A N 1
ATOM 774 C CA . HIS A 1 92 ? 18.098 3.688 20.885 1.00 10.25 90 HIS A CA 1
ATOM 775 C C . HIS A 1 92 ? 18.437 2.989 19.585 1.00 9.64 90 HIS A C 1
ATOM 776 O O . HIS A 1 92 ? 17.834 1.981 19.234 1.00 10.13 90 HIS A O 1
ATOM 783 N N . ILE A 1 93 ? 19.498 3.437 18.927 1.00 10.09 91 ILE A N 1
ATOM 784 C CA . ILE A 1 93 ? 19.899 2.808 17.663 1.00 9.43 91 ILE A CA 1
ATOM 785 C C . ILE A 1 93 ? 20.135 1.310 17.786 1.00 9.51 91 ILE A C 1
ATOM 786 O O . ILE A 1 93 ? 19.845 0.564 16.850 1.00 9.73 91 ILE A O 1
ATOM 791 N N . ALA A 1 94 ? 20.690 0.844 18.913 1.00 9.96 92 ALA A N 1
ATOM 792 C CA . ALA A 1 94 ? 20.948 -0.572 19.054 1.00 10.01 92 ALA A CA 1
ATOM 793 C C . ALA A 1 94 ? 19.667 -1.390 18.994 1.00 10.13 92 ALA A C 1
ATOM 794 O O . ALA A 1 94 ? 19.644 -2.507 18.481 1.00 10.40 92 ALA A O 1
ATOM 796 N N . VAL A 1 95 ? 18.602 -0.851 19.577 1.00 10.28 93 VAL A N 1
ATOM 797 C CA . VAL A 1 95 ? 17.309 -1.539 19.609 1.00 9.93 93 VAL A CA 1
ATOM 798 C C . VAL A 1 95 ? 16.665 -1.511 18.207 1.00 10.29 93 VAL A C 1
ATOM 799 O O . VAL A 1 95 ? 16.144 -2.518 17.723 1.00 10.52 93 VAL A O 1
ATOM 803 N N . GLU A 1 96 ? 16.725 -0.360 17.551 1.00 9.34 94 GLU A N 1
ATOM 804 C CA . GLU A 1 96 ? 16.145 -0.237 16.216 1.00 9.12 94 GLU A CA 1
ATOM 805 C C . GLU A 1 96 ? 16.820 -1.181 15.224 1.00 9.88 94 GLU A C 1
ATOM 806 O O . GLU A 1 96 ? 16.161 -1.799 14.385 1.00 10.28 94 GLU A O 1
ATOM 812 N N . LEU A 1 97 ? 18.146 -1.301 15.318 1.00 9.16 95 LEU A N 1
ATOM 813 C CA . LEU A 1 97 ? 18.881 -2.232 14.477 1.00 9.33 95 LEU A CA 1
ATOM 814 C C . LEU A 1 97 ? 18.509 -3.683 14.769 1.00 9.93 95 LEU A C 1
ATOM 815 O O . LEU A 1 97 ? 18.365 -4.490 13.840 1.00 11.41 95 LEU A O 1
ATOM 820 N N . ALA A 1 98 ? 18.360 -4.032 16.051 1.00 9.96 96 ALA A N 1
ATOM 821 C CA . ALA A 1 98 ? 17.927 -5.361 16.430 1.00 10.52 96 ALA A CA 1
ATOM 822 C C . ALA A 1 98 ? 16.543 -5.662 15.860 1.00 10.42 96 ALA A C 1
ATOM 823 O O . ALA A 1 98 ? 16.279 -6.777 15.420 1.00 12.06 96 ALA A O 1
ATOM 825 N N . PHE A 1 99 ? 15.665 -4.670 15.882 1.00 10.58 97 PHE A N 1
ATOM 826 C CA . PHE A 1 99 ? 14.319 -4.880 15.330 1.00 10.63 97 PHE A CA 1
ATOM 827 C C . PHE A 1 99 ? 14.373 -5.184 13.830 1.00 11.14 97 PHE A C 1
ATOM 828 O O . PHE A 1 99 ? 13.738 -6.143 13.342 1.00 11.96 97 PHE A O 1
ATOM 836 N N . MET A 1 100 ? 15.187 -4.423 13.098 1.00 11.15 98 MET A N 1
ATOM 837 C CA . MET A 1 100 ? 15.364 -4.721 11.696 1.00 11.11 98 MET A CA 1
ATOM 838 C C . MET A 1 100 ? 15.901 -6.132 11.474 1.00 11.57 98 MET A C 1
ATOM 839 O O . MET A 1 100 ? 15.438 -6.847 10.578 1.00 12.37 98 MET A O 1
ATOM 844 N N . SER A 1 101 ? 16.873 -6.549 12.281 1.00 12.34 99 SER A N 1
ATOM 845 C CA . SER A 1 101 ? 17.373 -7.898 12.128 1.00 13.23 99 SER A CA 1
ATOM 846 C C . SER A 1 101 ? 16.255 -8.932 12.309 1.00 12.98 99 SER A C 1
ATOM 847 O O . SER A 1 101 ? 16.189 -9.922 11.562 1.00 14.69 99 SER A O 1
ATOM 852 N N . LYS A 1 102 ? 15.386 -8.713 13.294 1.00 13.52 100 LYS A N 1
ATOM 853 C CA . LYS A 1 102 ? 14.276 -9.625 13.522 1.00 14.20 100 LYS A CA 1
ATOM 854 C C . LYS A 1 102 ? 13.298 -9.665 12.345 1.00 13.76 100 LYS A C 1
ATOM 855 O O . LYS A 1 102 ? 12.854 -10.743 11.959 1.00 15.12 100 LYS A O 1
ATOM 861 N N . LEU A 1 103 ? 13.008 -8.513 11.755 1.00 12.66 101 LEU A N 1
ATOM 862 C CA . LEU A 1 103 ? 12.136 -8.486 10.593 1.00 13.21 101 LEU A CA 1
ATOM 863 C C . LEU A 1 103 ? 12.762 -9.197 9.396 1.00 13.94 101 LEU A C 1
ATOM 864 O O . LEU A 1 103 ? 12.066 -9.890 8.660 1.00 14.69 101 LEU A O 1
ATOM 869 N N . VAL A 1 104 ? 14.067 -9.024 9.196 1.00 13.14 102 VAL A N 1
ATOM 870 C CA . VAL A 1 104 ? 14.735 -9.728 8.098 1.00 13.77 102 VAL A CA 1
ATOM 871 C C . VAL A 1 104 ? 14.745 -11.240 8.356 1.00 14.58 102 VAL A C 1
ATOM 872 O O . VAL A 1 104 ? 14.527 -12.013 7.434 1.00 15.70 102 VAL A O 1
ATOM 876 N N . GLU A 1 105 ? 14.966 -11.677 9.603 1.00 14.71 103 GLU A N 1
ATOM 877 C CA . GLU A 1 105 ? 14.914 -13.107 9.924 1.00 17.56 103 GLU A CA 1
ATOM 878 C C . GLU A 1 105 ? 13.529 -13.664 9.631 1.00 17.44 103 GLU A C 1
ATOM 879 O O . GLU A 1 105 ? 13.382 -14.790 9.131 1.00 18.19 103 GLU A O 1
ATOM 890 N N . ARG A 1 106 ? 12.498 -12.887 9.925 1.00 17.36 104 ARG A N 1
ATOM 891 C CA . ARG A 1 106 ? 11.153 -13.345 9.608 1.00 18.80 104 ARG A CA 1
ATOM 892 C C . ARG A 1 106 ? 10.953 -13.453 8.089 1.00 17.80 104 ARG A C 1
ATOM 893 O O . ARG A 1 106 ? 10.330 -14.400 7.608 1.00 18.69 104 ARG A O 1
ATOM 908 N N . GLU A 1 107 ? 11.476 -12.483 7.345 1.00 17.03 105 GLU A N 1
ATOM 909 C CA . GLU A 1 107 ? 11.450 -12.531 5.883 1.00 17.22 105 GLU A CA 1
ATOM 910 C C . GLU A 1 107 ? 12.095 -13.811 5.372 1.00 16.46 105 GLU A C 1
ATOM 911 O O . GLU A 1 107 ? 11.545 -14.491 4.496 1.00 18.63 105 GLU A O 1
ATOM 917 N N . ILE A 1 108 ? 13.239 -14.168 5.939 1.00 17.02 106 ILE A N 1
ATOM 918 C CA . ILE A 1 108 ? 13.948 -15.375 5.509 1.00 17.77 106 ILE A CA 1
ATOM 919 C C . ILE A 1 108 ? 13.052 -16.608 5.706 1.00 19.10 106 ILE A C 1
ATOM 920 O O . ILE A 1 108 ? 12.896 -17.444 4.807 1.00 20.09 106 ILE A O 1
ATOM 925 N N . SER A 1 109 ? 12.428 -16.703 6.875 1.00 20.02 107 SER A N 1
ATOM 926 C CA . SER A 1 109 ? 11.533 -17.808 7.176 1.00 22.16 107 SER A CA 1
ATOM 927 C C . SER A 1 109 ? 10.332 -17.862 6.230 1.00 22.00 107 SER A C 1
ATOM 928 O O . SER A 1 109 ? 9.979 -18.927 5.726 1.00 23.37 107 SER A O 1
ATOM 931 N N . LEU A 1 110 ? 9.701 -16.719 5.995 1.00 21.50 108 LEU A N 1
ATOM 932 C CA . LEU A 1 110 ? 8.525 -16.640 5.138 1.00 22.97 108 LEU A CA 1
ATOM 933 C C . LEU A 1 110 ? 8.877 -16.998 3.694 1.00 22.93 108 LEU A C 1
ATOM 934 O O . LEU A 1 110 ? 8.092 -17.657 3.011 1.00 25.90 108 LEU A O 1
ATOM 939 N N . ALA A 1 111 ? 10.058 -16.594 3.232 1.00 22.88 109 ALA A N 1
ATOM 940 C CA . ALA A 1 111 ? 10.518 -16.941 1.885 1.00 23.32 109 ALA A CA 1
ATOM 941 C C . ALA A 1 111 ? 10.759 -18.451 1.748 1.00 24.30 109 ALA A C 1
ATOM 942 O O . ALA A 1 111 ? 10.411 -19.054 0.727 1.00 26.64 109 ALA A O 1
ATOM 944 N N . GLN A 1 112 ? 11.332 -19.073 2.778 1.00 23.84 110 GLN A N 1
ATOM 945 C CA . GLN A 1 112 ? 11.539 -20.524 2.774 1.00 25.56 110 GLN A CA 1
ATOM 946 C C . GLN A 1 112 ? 10.200 -21.248 2.685 1.00 26.51 110 GLN A C 1
ATOM 947 O O . GLN A 1 112 ? 10.067 -22.219 1.933 1.00 28.13 110 GLN A O 1
ATOM 953 N N . GLN A 1 113 ? 9.207 -20.755 3.427 1.00 26.80 111 GLN A N 1
ATOM 954 C CA . GLN A 1 113 ? 7.858 -21.335 3.455 1.00 29.07 111 GLN A CA 1
ATOM 955 C C . GLN A 1 113 ? 6.978 -20.953 2.251 1.00 29.84 111 GLN A C 1
ATOM 956 O O . GLN A 1 113 ? 5.826 -21.402 2.158 1.00 32.51 111 GLN A O 1
ATOM 962 N N . MET A 1 114 ? 7.505 -20.143 1.333 1.00 30.03 112 MET A N 1
ATOM 963 C CA . MET A 1 114 ? 6.742 -19.640 0.192 1.00 31.34 112 MET A CA 1
ATOM 964 C C . MET A 1 114 ? 5.423 -19.006 0.655 1.00 32.19 112 MET A C 1
ATOM 965 O O . MET A 1 114 ? 4.390 -19.164 0.003 1.00 32.72 112 MET A O 1
ATOM 970 N N . LYS A 1 115 ? 5.460 -18.303 1.793 1.00 33.66 113 LYS A N 1
ATOM 971 C CA . LYS A 1 115 ? 4.293 -17.566 2.298 1.00 34.40 113 LYS A CA 1
ATOM 972 C C . LYS A 1 115 ? 4.346 -16.155 1.741 1.00 34.19 113 LYS A C 1
ATOM 973 O O . LYS A 1 115 ? 4.878 -15.232 2.368 1.00 33.61 113 LYS A O 1
ATOM 979 N N . GLU A 1 116 ? 3.797 -15.987 0.548 1.00 36.17 114 GLU A N 1
ATOM 980 C CA . GLU A 1 116 ? 3.979 -14.768 -0.237 1.00 37.07 114 GLU A CA 1
ATOM 981 C C . GLU A 1 116 ? 3.302 -13.530 0.349 1.00 35.81 114 GLU A C 1
ATOM 982 O O . GLU A 1 116 ? 3.937 -12.469 0.443 1.00 35.25 114 GLU A O 1
ATOM 988 N N . GLU A 1 117 ? 2.027 -13.663 0.731 1.00 35.14 115 GLU A N 1
ATOM 989 C CA . GLU A 1 117 ? 1.269 -12.537 1.295 1.00 33.97 115 GLU A CA 1
ATOM 990 C C . GLU A 1 117 ? 2.005 -11.958 2.495 1.00 33.87 115 GLU A C 1
ATOM 991 O O . GLU A 1 117 ? 2.243 -10.746 2.567 1.00 31.79 115 GLU A O 1
ATOM 997 N N . GLU A 1 118 ? 2.368 -12.840 3.420 1.00 32.10 116 GLU A N 1
ATOM 998 C CA . GLU A 1 118 ? 3.064 -12.428 4.621 1.00 30.44 116 GLU A CA 1
ATOM 999 C C . GLU A 1 118 ? 4.477 -11.886 4.334 1.00 28.16 116 GLU A C 1
ATOM 1000 O O . GLU A 1 118 ? 4.871 -10.899 4.908 1.00 27.91 116 GLU A O 1
ATOM 1006 N N . LEU A 1 119 ? 5.211 -12.516 3.428 1.00 28.03 117 LEU A N 1
ATOM 1007 C CA . LEU A 1 119 ? 6.556 -12.051 3.048 1.00 25.76 117 LEU A CA 1
ATOM 1008 C C . LEU A 1 119 ? 6.567 -10.582 2.562 1.00 25.00 117 LEU A C 1
ATOM 1009 O O . LEU A 1 119 ? 7.365 -9.753 3.021 1.00 24.09 117 LEU A O 1
ATOM 1014 N N . TYR A 1 120 ? 5.626 -10.248 1.683 1.00 25.47 118 TYR A N 1
ATOM 1015 C CA . TYR A 1 120 ? 5.472 -8.894 1.149 1.00 24.82 118 TYR A CA 1
ATOM 1016 C C . TYR A 1 120 ? 5.179 -7.877 2.242 1.00 24.07 118 TYR A C 1
ATOM 1017 O O . TYR A 1 120 ? 5.731 -6.756 2.244 1.00 23.83 118 TYR A O 1
ATOM 1026 N N . LYS A 1 121 ? 4.291 -8.277 3.146 1.00 23.16 119 LYS A N 1
ATOM 1027 C CA . LYS A 1 121 ? 3.881 -7.425 4.253 1.00 22.36 119 LYS A CA 1
ATOM 1028 C C . LYS A 1 121 ? 5.102 -7.127 5.110 1.00 21.34 119 LYS A C 1
ATOM 1029 O O . LYS A 1 121 ? 5.297 -5.993 5.536 1.00 21.43 119 LYS A O 1
ATOM 1035 N N . ILE A 1 122 ? 5.926 -8.147 5.350 1.00 19.75 120 ILE A N 1
ATOM 1036 C CA . ILE A 1 122 ? 7.086 -7.973 6.228 1.00 19.43 120 ILE A CA 1
ATOM 1037 C C . ILE A 1 122 ? 8.136 -7.084 5.578 1.00 17.53 120 ILE A C 1
ATOM 1038 O O . ILE A 1 122 ? 8.740 -6.258 6.232 1.00 17.94 120 ILE A O 1
ATOM 1043 N N . ARG A 1 123 ? 8.343 -7.244 4.284 1.00 18.82 121 ARG A N 1
ATOM 1044 C CA . ARG A 1 123 ? 9.214 -6.339 3.549 1.00 18.77 121 ARG A CA 1
ATOM 1045 C C . ARG A 1 123 ? 8.711 -4.879 3.563 1.00 17.58 121 ARG A C 1
ATOM 1046 O O . ARG A 1 123 ? 9.490 -3.931 3.746 1.00 17.76 121 ARG A O 1
ATOM 1054 N N . ALA A 1 124 ? 7.400 -4.693 3.418 1.00 17.15 122 ALA A N 1
ATOM 1055 C CA . ALA A 1 124 ? 6.813 -3.381 3.513 1.00 15.94 122 ALA A CA 1
ATOM 1056 C C . ALA A 1 124 ? 6.977 -2.800 4.919 1.00 15.00 122 ALA A C 1
ATOM 1057 O O . ALA A 1 124 ? 7.196 -1.602 5.063 1.00 15.78 122 ALA A O 1
ATOM 1059 N N . ALA A 1 125 ? 6.878 -3.648 5.939 1.00 14.72 123 ALA A N 1
ATOM 1060 C CA . ALA A 1 125 ? 7.097 -3.203 7.322 1.00 14.70 123 ALA A CA 1
ATOM 1061 C C . ALA A 1 125 ? 8.543 -2.725 7.548 1.00 13.77 123 ALA A C 1
ATOM 1062 O O . ALA A 1 125 ? 8.761 -1.724 8.231 1.00 14.23 123 ALA A O 1
ATOM 1064 N N . GLN A 1 126 ? 9.507 -3.470 6.992 1.00 13.74 124 GLN A N 1
ATOM 1065 C CA . GLN A 1 126 ? 10.911 -3.052 7.051 1.00 12.89 124 GLN A CA 1
ATOM 1066 C C . GLN A 1 126 ? 11.091 -1.672 6.457 1.00 12.91 124 GLN A C 1
ATOM 1067 O O . GLN A 1 126 ? 11.739 -0.798 7.031 1.00 13.38 124 GLN A O 1
ATOM 1073 N N . HIS A 1 127 ? 10.527 -1.473 5.268 1.00 14.01 125 HIS A N 1
ATOM 1074 C CA . HIS A 1 127 ? 10.686 -0.206 4.589 1.00 14.23 125 HIS A CA 1
ATOM 1075 C C . HIS A 1 127 ? 10.026 0.921 5.371 1.00 14.02 125 HIS A C 1
ATOM 1076 O O . HIS A 1 127 ? 10.596 2.002 5.531 1.00 14.13 125 HIS A O 1
ATOM 1083 N N . ARG A 1 128 ? 8.822 0.664 5.896 1.00 14.06 126 ARG A N 1
ATOM 1084 C CA . ARG A 1 128 ? 8.131 1.661 6.709 1.00 13.69 126 ARG A CA 1
ATOM 1085 C C . ARG A 1 128 ? 8.940 2.004 7.961 1.00 12.40 126 ARG A C 1
ATOM 1086 O O . ARG A 1 128 ? 9.030 3.171 8.347 1.00 12.70 126 ARG A O 1
ATOM 1094 N N . PHE A 1 129 ? 9.510 0.991 8.604 1.00 11.93 127 PHE A N 1
ATOM 1095 C CA . PHE A 1 129 ? 10.288 1.249 9.817 1.00 11.10 127 PHE A CA 1
ATOM 1096 C C . PHE A 1 129 ? 11.495 2.129 9.521 1.00 11.82 127 PHE A C 1
ATOM 1097 O O . PHE A 1 129 ? 11.831 3.027 10.290 1.00 12.18 127 PHE A O 1
ATOM 1105 N N . ILE A 1 130 ? 12.183 1.829 8.428 1.00 12.74 128 ILE A N 1
ATOM 1106 C CA . ILE A 1 130 ? 13.325 2.657 8.043 1.00 13.28 128 ILE A CA 1
ATOM 1107 C C . ILE A 1 130 ? 12.867 4.080 7.759 1.00 13.15 128 ILE A C 1
ATOM 1108 O O . ILE A 1 130 ? 13.440 5.044 8.256 1.00 14.86 128 ILE A O 1
ATOM 1113 N N . LYS A 1 131 ? 11.825 4.234 6.946 1.00 13.71 129 LYS A N 1
ATOM 1114 C CA . LYS A 1 131 ? 11.390 5.569 6.589 1.00 15.01 129 LYS A CA 1
ATOM 1115 C C . LYS A 1 131 ? 10.908 6.371 7.793 1.00 15.21 129 LYS A C 1
ATOM 1116 O O . LYS A 1 131 ? 11.207 7.543 7.917 1.00 15.78 129 LYS A O 1
ATOM 1122 N N . ALA A 1 132 ? 10.178 5.719 8.688 1.00 13.80 130 ALA A N 1
ATOM 1123 C CA . ALA A 1 132 ? 9.549 6.414 9.800 1.00 13.59 130 ALA A CA 1
ATOM 1124 C C . ALA A 1 132 ? 10.509 6.675 10.982 1.00 13.69 130 ALA A C 1
ATOM 1125 O O . ALA A 1 132 ? 10.398 7.725 11.623 1.00 14.49 130 ALA A O 1
ATOM 1127 N N . HIS A 1 133 ? 11.427 5.734 11.252 1.00 12.14 131 HIS A N 1
ATOM 1128 C CA . HIS A 1 133 ? 12.199 5.717 12.493 1.00 11.45 131 HIS A CA 1
ATOM 1129 C C . HIS A 1 133 ? 13.700 5.631 12.291 1.00 10.85 131 HIS A C 1
ATOM 1130 O O . HIS A 1 133 ? 14.422 6.480 12.822 1.00 12.58 131 HIS A O 1
ATOM 1137 N N . LEU A 1 134 ? 14.188 4.623 11.587 1.00 11.45 132 LEU A N 1
ATOM 1138 C CA . LEU A 1 134 ? 15.625 4.404 11.558 1.00 11.47 132 LEU A CA 1
ATOM 1139 C C . LEU A 1 134 ? 16.382 5.369 10.652 1.00 12.47 132 LEU A C 1
ATOM 1140 O O . LEU A 1 134 ? 17.444 5.861 11.032 1.00 13.32 132 LEU A O 1
ATOM 1145 N N . GLN A 1 135 ? 15.843 5.685 9.477 1.00 13.78 133 GLN A N 1
ATOM 1146 C CA . GLN A 1 135 ? 16.495 6.667 8.615 1.00 14.87 133 GLN A CA 1
ATOM 1147 C C . GLN A 1 135 ? 16.506 8.064 9.254 1.00 14.54 133 GLN A C 1
ATOM 1148 O O . GLN A 1 135 ? 17.530 8.733 9.219 1.00 16.21 133 GLN A O 1
ATOM 1154 N N . PRO A 1 136 ? 15.389 8.506 9.874 1.00 15.60 134 PRO A N 1
ATOM 1155 C CA . PRO A 1 136 ? 15.461 9.807 10.552 1.00 15.61 134 PRO A CA 1
ATOM 1156 C C . PRO A 1 136 ? 16.547 9.870 11.673 1.00 14.60 134 PRO A C 1
ATOM 1157 O O . PRO A 1 136 ? 17.190 10.905 11.868 1.00 18.26 134 PRO A O 1
ATOM 1161 N N . LEU A 1 137 ? 16.711 8.764 12.386 1.00 13.92 135 LEU A N 1
ATOM 1162 C CA . LEU A 1 137 ? 17.723 8.649 13.425 1.00 12.93 135 LEU A CA 1
ATOM 1163 C C . LEU A 1 137 ? 19.132 8.735 12.811 1.00 12.63 135 LEU A C 1
ATOM 1164 O O . LEU A 1 137 ? 19.962 9.563 13.237 1.00 14.77 135 LEU A O 1
ATOM 1169 N N . VAL A 1 138 ? 19.401 7.934 11.783 1.00 12.64 136 VAL A N 1
ATOM 1170 C CA . VAL A 1 138 ? 20.755 7.864 11.257 1.00 13.35 136 VAL A CA 1
ATOM 1171 C C . VAL A 1 138 ? 21.156 9.150 10.547 1.00 14.47 136 VAL A C 1
ATOM 1172 O O . VAL A 1 138 ? 22.342 9.462 10.487 1.00 15.32 136 VAL A O 1
ATOM 1176 N N . LYS A 1 139 ? 20.173 9.899 10.027 1.00 16.35 137 LYS A N 1
ATOM 1177 C CA . LYS A 1 139 ? 20.439 11.123 9.271 1.00 18.58 137 LYS A CA 1
ATOM 1178 C C . LYS A 1 139 ? 21.321 12.072 10.036 1.00 19.17 137 LYS A C 1
ATOM 1179 O O . LYS A 1 139 ? 22.193 12.698 9.444 1.00 21.50 137 LYS A O 1
ATOM 1185 N N . ASN A 1 140 ? 21.081 12.199 11.340 1.00 19.78 138 ASN A N 1
ATOM 1186 C CA . ASN A 1 140 ? 21.790 13.182 12.145 1.00 22.29 138 ASN A CA 1
ATOM 1187 C C . ASN A 1 140 ? 22.902 12.610 13.020 1.00 19.55 138 ASN A C 1
ATOM 1188 O O . ASN A 1 140 ? 23.388 13.285 13.927 1.00 22.44 138 ASN A O 1
ATOM 1193 N N . LEU A 1 141 ? 23.349 11.396 12.733 1.00 15.94 139 LEU A N 1
ATOM 1194 C CA . LEU A 1 141 ? 24.485 10.862 13.468 1.00 15.57 139 LEU A CA 1
ATOM 1195 C C . LEU A 1 141 ? 25.712 11.752 13.222 1.00 16.87 139 LEU A C 1
ATOM 1196 O O . LEU A 1 141 ? 25.926 12.241 12.108 1.00 19.47 139 LEU A O 1
ATOM 1201 N N . PRO A 1 142 ? 26.557 11.933 14.246 1.00 19.11 140 PRO A N 1
ATOM 1202 C CA . PRO A 1 142 ? 27.871 12.520 14.001 1.00 20.11 140 PRO A CA 1
ATOM 1203 C C . PRO A 1 142 ? 28.684 11.729 13.004 1.00 19.18 140 PRO A C 1
ATOM 1204 O O . PRO A 1 142 ? 28.425 10.545 12.765 1.00 18.17 140 PRO A O 1
ATOM 1208 N N . SER A 1 143 ? 29.675 12.396 12.422 1.00 20.78 141 SER A N 1
ATOM 1209 C CA . SER A 1 143 ? 30.589 11.753 11.499 1.00 21.74 141 SER A CA 1
ATOM 1210 C C . SER A 1 143 ? 31.679 10.992 12.251 1.00 19.68 141 SER A C 1
ATOM 1211 O O . SER A 1 143 ? 32.464 11.560 13.000 1.00 25.06 141 SER A O 1
ATOM 1214 N N . ALA A 1 144 ? 31.753 9.705 12.001 1.00 18.53 142 ALA A N 1
ATOM 1215 C CA . ALA A 1 144 ? 32.785 8.823 12.501 1.00 18.51 142 ALA A CA 1
ATOM 1216 C C . ALA A 1 144 ? 32.675 7.565 11.662 1.00 18.78 142 ALA A C 1
ATOM 1217 O O . ALA A 1 144 ? 31.619 7.305 11.098 1.00 18.91 142 ALA A O 1
ATOM 1219 N N . PRO A 1 145 ? 33.754 6.784 11.529 1.00 19.44 143 PRO A N 1
ATOM 1220 C CA . PRO A 1 145 ? 33.716 5.639 10.610 1.00 19.22 143 PRO A CA 1
ATOM 1221 C C . PRO A 1 145 ? 32.559 4.678 10.802 1.00 16.86 143 PRO A C 1
ATOM 1222 O O . PRO A 1 145 ? 31.898 4.312 9.825 1.00 16.59 143 PRO A O 1
ATOM 1226 N N . LEU A 1 146 ? 32.309 4.246 12.021 1.00 15.81 144 LEU A N 1
ATOM 1227 C CA . LEU A 1 146 ? 31.229 3.301 12.235 1.00 15.05 144 LEU A CA 1
ATOM 1228 C C . LEU A 1 146 ? 29.871 3.947 11.980 1.00 13.73 144 LEU A C 1
ATOM 1229 O O . LEU A 1 146 ? 28.979 3.312 11.421 1.00 14.84 144 LEU A O 1
ATOM 1234 N N . LEU A 1 147 ? 29.717 5.193 12.403 1.00 12.76 145 LEU A N 1
ATOM 1235 C CA . LEU A 1 147 ? 28.451 5.894 12.234 1.00 12.62 145 LEU A CA 1
ATOM 1236 C C . LEU A 1 147 ? 28.155 6.165 10.759 1.00 13.40 145 LEU A C 1
ATOM 1237 O O . LEU A 1 147 ? 27.009 6.042 10.310 1.00 13.47 145 LEU A O 1
ATOM 1242 N N . ASN A 1 148 ? 29.194 6.475 9.995 1.00 14.11 146 ASN A N 1
ATOM 1243 C CA . ASN A 1 148 ? 29.039 6.662 8.556 1.00 14.47 146 ASN A CA 1
ATOM 1244 C C . ASN A 1 148 ? 28.680 5.343 7.872 1.00 14.59 146 ASN A C 1
ATOM 1245 O O . ASN A 1 148 ? 27.857 5.315 6.943 1.00 16.27 146 ASN A O 1
ATOM 1250 N N . PHE A 1 149 ? 29.281 4.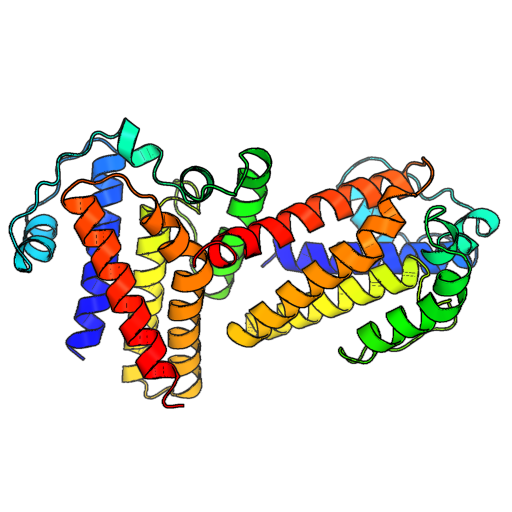246 8.313 1.00 14.10 147 PHE A N 1
ATOM 1251 C CA . PHE A 1 149 ? 28.931 2.934 7.782 1.00 14.88 147 PHE A CA 1
ATOM 1252 C C . PHE A 1 149 ? 27.454 2.652 7.993 1.00 13.57 147 PHE A C 1
ATOM 1253 O O . PHE A 1 149 ? 26.772 2.211 7.074 1.00 14.30 147 PHE A O 1
ATOM 1261 N N . VAL A 1 150 ? 26.943 2.886 9.192 1.00 13.46 148 VAL A N 1
ATOM 1262 C CA . VAL A 1 150 ? 25.543 2.606 9.468 1.00 13.78 148 VAL A CA 1
ATOM 1263 C C . VAL A 1 150 ? 24.622 3.510 8.646 1.00 15.00 148 VAL A C 1
ATOM 1264 O O . VAL A 1 150 ? 23.623 3.064 8.092 1.00 15.46 148 VAL A O 1
ATOM 1268 N N . ARG A 1 151 ? 24.952 4.783 8.571 1.00 15.77 149 ARG A N 1
ATOM 1269 C CA . ARG A 1 151 ? 24.132 5.721 7.826 1.00 17.62 149 ARG A CA 1
ATOM 1270 C C . ARG A 1 151 ? 24.027 5.275 6.366 1.00 17.30 149 ARG A C 1
ATOM 1271 O O . ARG A 1 151 ? 22.924 5.225 5.785 1.00 19.09 149 ARG A O 1
ATOM 1279 N N . ASP A 1 152 ? 25.159 4.885 5.791 1.00 16.52 150 ASP A N 1
ATOM 1280 C CA . ASP A 1 152 ? 25.211 4.482 4.391 1.00 17.51 150 ASP A CA 1
ATOM 1281 C C . ASP A 1 152 ? 24.514 3.145 4.155 1.00 16.28 150 ASP A C 1
ATOM 1282 O O . ASP A 1 152 ? 23.812 2.972 3.160 1.00 18.30 150 ASP A O 1
ATOM 1287 N N . PHE A 1 153 ? 24.694 2.210 5.075 1.00 14.81 151 PHE A N 1
ATOM 1288 C CA . PHE A 1 153 ? 24.051 0.919 4.976 1.00 13.53 151 PHE A CA 1
ATOM 1289 C C . PHE A 1 153 ? 22.528 1.061 4.981 1.00 14.23 151 PHE A C 1
ATOM 1290 O O . PHE A 1 153 ? 21.827 0.448 4.181 1.00 13.85 151 PHE A O 1
ATOM 1298 N N . VAL A 1 154 ? 22.023 1.850 5.910 1.00 13.28 152 VAL A N 1
ATOM 1299 C CA . VAL A 1 154 ? 20.592 2.087 6.037 1.00 14.08 152 VAL A CA 1
ATOM 1300 C C . VAL A 1 154 ? 20.055 2.806 4.790 1.00 16.08 152 VAL A C 1
ATOM 1301 O O . VAL A 1 154 ? 18.980 2.464 4.284 1.00 16.77 152 VAL A O 1
ATOM 1305 N N . ARG A 1 155 ? 20.789 3.794 4.292 1.00 17.51 153 ARG A N 1
ATOM 1306 C CA . ARG A 1 155 ? 20.322 4.517 3.107 1.00 18.77 153 ARG A CA 1
ATOM 1307 C C . ARG A 1 155 ? 20.228 3.603 1.884 1.00 17.50 153 ARG A C 1
ATOM 1308 O O . ARG A 1 155 ? 19.237 3.642 1.141 1.00 18.05 153 ARG A O 1
ATOM 1323 N N . GLU A 1 156 ? 21.237 2.767 1.677 1.00 16.12 154 GLU A N 1
ATOM 1324 C CA . GLU A 1 156 ? 21.204 1.832 0.565 1.00 17.47 154 GLU A CA 1
ATOM 1325 C C . GLU A 1 156 ? 20.113 0.770 0.766 1.00 16.77 154 GLU A C 1
ATOM 1326 O O . GLU A 1 156 ? 19.446 0.355 -0.190 1.00 17.38 154 GLU A O 1
ATOM 1332 N N . ASP A 1 157 ? 19.916 0.327 2.004 1.00 14.77 155 ASP A N 1
ATOM 1333 C CA . ASP A 1 157 ? 18.933 -0.699 2.274 1.00 13.57 155 ASP A CA 1
ATOM 1334 C C . ASP A 1 157 ? 17.523 -0.144 1.986 1.00 14.22 155 ASP A C 1
ATOM 1335 O O . ASP A 1 157 ? 16.688 -0.833 1.443 1.00 14.85 155 ASP A O 1
ATOM 1340 N N . ALA A 1 158 ? 17.293 1.118 2.345 1.00 14.78 156 ALA A N 1
ATOM 1341 C CA . ALA A 1 158 ? 16.017 1.791 2.068 1.00 15.41 156 ALA A CA 1
ATOM 1342 C C . ALA A 1 158 ? 15.732 1.809 0.563 1.00 16.42 156 ALA A C 1
ATOM 1343 O O . ALA A 1 158 ? 14.602 1.555 0.137 1.00 17.64 156 ALA A O 1
ATOM 1345 N N . LYS A 1 159 ? 16.753 2.123 -0.234 1.00 17.20 157 LYS A N 1
ATOM 1346 C CA . LYS A 1 159 ? 16.610 2.183 -1.699 1.00 17.70 157 LYS A CA 1
ATOM 1347 C C . LYS A 1 159 ? 16.282 0.799 -2.270 1.00 17.57 157 LYS A C 1
ATOM 1348 O O . LYS A 1 159 ? 15.417 0.641 -3.141 1.00 17.62 157 LYS A O 1
ATOM 1354 N N . TYR A 1 160 ? 17.001 -0.211 -1.798 1.00 15.04 158 TYR A N 1
ATOM 1355 C CA . TYR A 1 160 ? 16.747 -1.602 -2.171 1.00 14.49 158 TYR A CA 1
ATOM 1356 C C . TYR A 1 160 ? 15.296 -1.993 -1.873 1.00 14.55 158 TYR A C 1
ATOM 1357 O O . TYR A 1 160 ? 14.589 -2.518 -2.744 1.00 15.61 158 TYR A O 1
ATOM 1366 N N . LEU A 1 161 ? 14.844 -1.727 -0.656 1.00 14.33 159 LEU A N 1
ATOM 1367 C CA . LEU A 1 161 ? 13.492 -2.117 -0.259 1.00 15.25 159 LEU A CA 1
ATOM 1368 C C . LEU A 1 161 ? 12.463 -1.374 -1.113 1.00 16.46 159 LEU A C 1
ATOM 1369 O O . LEU A 1 161 ? 11.503 -1.969 -1.588 1.00 16.25 159 LEU A O 1
ATOM 1374 N N . TYR A 1 162 ? 12.661 -0.076 -1.313 1.00 17.48 160 TYR A N 1
ATOM 1375 C CA . TYR A 1 162 ? 11.699 0.729 -2.062 1.00 19.73 160 TYR A CA 1
ATOM 1376 C C . TYR A 1 162 ? 11.602 0.171 -3.477 1.00 20.19 160 TYR A C 1
ATOM 1377 O O . TYR A 1 162 ? 10.505 -0.036 -4.009 1.00 22.71 160 TYR A O 1
ATOM 1386 N N . SER A 1 163 ? 12.750 -0.045 -4.109 1.00 21.07 161 SER A N 1
ATOM 1387 C CA . SER A 1 163 ? 12.772 -0.567 -5.474 1.00 22.00 161 SER A CA 1
ATOM 1388 C C . SER A 1 163 ? 12.086 -1.932 -5.571 1.00 20.22 161 SER A C 1
ATOM 1389 O O . SER A 1 163 ? 11.358 -2.197 -6.527 1.00 22.15 161 SER A O 1
ATOM 1392 N N . SER A 1 164 ? 12.325 -2.796 -4.595 1.00 18.66 162 SER A N 1
ATOM 1393 C CA . SER A 1 164 ? 11.754 -4.132 -4.575 1.00 20.47 162 SER A CA 1
ATOM 1394 C C . SER A 1 164 ? 10.234 -4.068 -4.421 1.00 20.46 162 SER A C 1
ATOM 1395 O O . SER A 1 164 ? 9.510 -4.853 -5.023 1.00 26.11 162 SER A O 1
ATOM 1400 N N . LEU A 1 165 ? 9.756 -3.076 -3.687 1.00 21.09 163 LEU A N 1
ATOM 1401 C CA . LEU A 1 165 ? 8.333 -2.894 -3.446 1.00 23.58 163 LEU A CA 1
ATOM 1402 C C . LEU A 1 165 ? 7.590 -2.160 -4.578 1.00 27.29 163 LEU A C 1
ATOM 1403 O O . LEU A 1 165 ? 6.405 -2.441 -4.804 1.00 29.50 163 LEU A O 1
ATOM 1408 N N . VAL A 1 166 ? 8.252 -1.231 -5.276 1.00 30.36 164 VAL A N 1
ATOM 1409 C CA . VAL A 1 166 ? 7.589 -0.469 -6.352 1.00 34.19 164 VAL A CA 1
ATOM 1410 C C . VAL A 1 166 ? 7.210 -1.364 -7.510 1.00 36.71 164 VAL A C 1
ATOM 1411 O O . VAL A 1 166 ? 6.125 -1.216 -8.058 1.00 36.24 164 VAL A O 1
ATOM 1415 N N . GLY A 1 167 ? 8.093 -2.279 -7.899 1.00 39.98 165 GLY A N 1
ATOM 1416 C CA . GLY A 1 167 ? 7.678 -3.376 -8.763 1.00 43.31 165 GLY A CA 1
ATOM 1417 C C . GLY A 1 167 ? 6.783 -4.243 -7.902 1.00 46.42 165 GLY A C 1
ATOM 1418 O O . GLY A 1 167 ? 7.287 -5.046 -7.126 1.00 46.96 165 GLY A O 1
ATOM 1419 N N . GLU A 1 168 ? 5.465 -4.039 -8.033 1.00 49.59 166 GLU A N 1
ATOM 1420 C CA . GLU A 1 168 ? 4.397 -4.604 -7.172 1.00 51.62 166 GLU A CA 1
ATOM 1421 C C . GLU A 1 168 ? 3.672 -3.468 -6.452 1.00 52.72 166 GLU A C 1
ATOM 1422 O O . GLU A 1 168 ? 2.901 -2.723 -7.060 1.00 54.18 166 GLU A O 1
ATOM 1428 N N . GLY B 1 1 ? -1.155 -3.311 20.563 1.00 22.78 -1 GLY B N 1
ATOM 1429 C CA . GLY B 1 1 ? -1.005 -3.827 21.956 1.00 20.61 -1 GLY B CA 1
ATOM 1430 C C . GLY B 1 1 ? -1.883 -3.082 22.934 1.00 20.02 -1 GLY B C 1
ATOM 1431 O O . GLY B 1 1 ? -2.788 -2.344 22.540 1.00 18.45 -1 GLY B O 1
ATOM 1432 N N . ALA B 1 2 ? -1.639 -3.278 24.220 1.00 20.99 0 ALA B N 1
ATOM 1433 C CA . ALA B 1 2 ? -2.464 -2.671 25.273 1.00 20.41 0 ALA B CA 1
ATOM 1434 C C . ALA B 1 2 ? -2.593 -1.153 25.161 1.00 19.69 0 ALA B C 1
ATOM 1435 O O . ALA B 1 2 ? -3.661 -0.597 25.417 1.00 18.33 0 ALA B O 1
ATOM 1437 N N . MET B 1 3 ? -1.525 -0.481 24.745 1.00 17.73 1 MET B N 1
ATOM 1438 C CA . MET B 1 3 ? -1.537 0.968 24.650 1.00 17.11 1 MET B CA 1
ATOM 1439 C C . MET B 1 3 ? -2.568 1.407 23.583 1.00 15.14 1 MET B C 1
ATOM 1440 O O . MET B 1 3 ? -3.432 2.238 23.870 1.00 14.77 1 MET B O 1
ATOM 1445 N N . THR B 1 4 ? -2.506 0.834 22.381 1.00 14.22 2 THR B N 1
ATOM 1446 C CA . THR B 1 4 ? -3.447 1.235 21.337 1.00 13.81 2 THR B CA 1
ATOM 1447 C C . THR B 1 4 ? -4.877 0.804 21.657 1.00 13.36 2 THR B C 1
ATOM 1448 O O . THR B 1 4 ? -5.836 1.537 21.430 1.00 13.41 2 THR B O 1
ATOM 1452 N N . ILE B 1 5 ? -5.029 -0.391 22.203 1.00 14.13 3 ILE B N 1
ATOM 1453 C CA . ILE B 1 5 ? -6.336 -0.831 22.695 1.00 14.62 3 ILE B CA 1
ATOM 1454 C C . ILE B 1 5 ? -6.903 0.198 23.695 1.00 15.64 3 ILE B C 1
ATOM 1455 O O . ILE B 1 5 ? -8.092 0.526 23.641 1.00 16.38 3 ILE B O 1
ATOM 1460 N N . GLY B 1 6 ? -6.058 0.715 24.586 1.00 14.75 4 GLY B N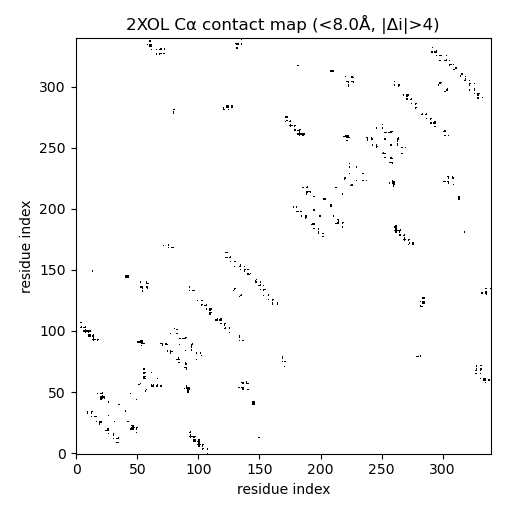 1
ATOM 1461 C CA . GLY B 1 6 ? -6.465 1.740 25.557 1.00 14.39 4 GLY B CA 1
ATOM 1462 C C . GLY B 1 6 ? -6.875 3.051 24.930 1.00 13.65 4 GLY B C 1
ATOM 1463 O O . GLY B 1 6 ? -7.822 3.688 25.388 1.00 14.38 4 GLY B O 1
ATOM 1464 N N . ARG B 1 7 ? -6.148 3.482 23.903 1.00 11.98 5 ARG B N 1
ATOM 1465 C CA . ARG B 1 7 ? -6.542 4.669 23.156 1.00 11.34 5 ARG B CA 1
ATOM 1466 C C . ARG B 1 7 ? -7.986 4.533 22.632 1.00 11.21 5 ARG B C 1
ATOM 1467 O O . ARG B 1 7 ? -8.831 5.402 22.820 1.00 12.01 5 ARG B O 1
ATOM 1475 N N . ALA B 1 8 ? -8.260 3.426 21.967 1.00 12.46 6 ALA B N 1
ATOM 1476 C CA . ALA B 1 8 ? -9.603 3.171 21.426 1.00 12.76 6 ALA B CA 1
ATOM 1477 C C . ALA B 1 8 ? -10.639 3.136 22.529 1.00 13.11 6 ALA B C 1
ATOM 1478 O O . ALA B 1 8 ? -11.721 3.688 22.388 1.00 14.10 6 ALA B O 1
ATOM 1480 N N . LYS B 1 9 ? -10.307 2.488 23.634 1.00 13.96 7 LYS B N 1
ATOM 1481 C CA . LYS B 1 9 ? -11.258 2.331 24.733 1.00 14.19 7 LYS B CA 1
ATOM 1482 C C . LYS B 1 9 ? -11.590 3.679 25.342 1.00 12.84 7 LYS B C 1
ATOM 1483 O O . LYS B 1 9 ? -12.772 3.938 25.649 1.00 14.33 7 LYS B O 1
ATOM 1489 N N . VAL B 1 10 ? -10.583 4.531 25.566 1.00 11.67 8 VAL B N 1
ATOM 1490 C CA . VAL B 1 10 ? -10.869 5.819 26.183 1.00 11.70 8 VAL B CA 1
ATOM 1491 C C . VAL B 1 10 ? -11.713 6.687 25.237 1.00 11.40 8 VAL B C 1
ATOM 1492 O O . VAL B 1 10 ? -12.671 7.312 25.672 1.00 12.48 8 VAL B O 1
ATOM 1496 N N . TYR B 1 11 ? -11.382 6.720 23.947 1.00 11.39 9 TYR B N 1
ATOM 1497 C CA . TYR B 1 11 ? -12.202 7.501 23.025 1.00 9.77 9 TYR B CA 1
ATOM 1498 C C . TYR B 1 11 ? -13.657 7.013 23.017 1.00 10.05 9 TYR B C 1
ATOM 1499 O O . TYR B 1 11 ? -14.594 7.814 23.070 1.00 11.64 9 TYR B O 1
ATOM 1508 N N . ALA B 1 12 ? -13.815 5.701 22.927 1.00 10.85 10 ALA B N 1
ATOM 1509 C CA . ALA B 1 12 ? -15.155 5.114 22.896 1.00 11.34 10 ALA B CA 1
ATOM 1510 C C . ALA B 1 12 ? -15.922 5.393 24.173 1.00 11.89 10 ALA B C 1
ATOM 1511 O O . ALA B 1 12 ? -17.130 5.682 24.135 1.00 13.08 10 ALA B O 1
ATOM 1513 N N . THR B 1 13 ? -15.255 5.266 25.316 1.00 12.11 11 THR B N 1
ATOM 1514 C CA . THR B 1 13 ? -15.908 5.468 26.597 1.00 12.44 11 THR B CA 1
ATOM 1515 C C . THR B 1 13 ? -16.284 6.934 26.806 1.00 11.38 11 THR B C 1
ATOM 1516 O O . THR B 1 13 ? -17.395 7.235 27.260 1.00 12.68 11 THR B O 1
ATOM 1520 N N . LEU B 1 14 ? -15.383 7.856 26.460 1.00 11.17 12 LEU B N 1
ATOM 1521 C CA . LEU B 1 14 ? -15.672 9.278 26.559 1.00 11.60 12 LEU B CA 1
ATOM 1522 C C . LEU B 1 14 ? -16.856 9.634 25.651 1.00 10.44 12 LEU B C 1
ATOM 1523 O O . LEU B 1 14 ? -17.754 10.358 26.051 1.00 11.61 12 LEU B O 1
ATOM 1528 N N . SER B 1 15 ? -16.884 9.084 24.443 1.00 10.22 13 SER B N 1
ATOM 1529 C CA . SER B 1 15 ? -18.003 9.348 23.550 1.00 10.29 13 SER B CA 1
ATOM 1530 C C . SER B 1 15 ? -19.327 8.863 24.170 1.00 10.69 13 SER B C 1
ATOM 1531 O O . SER B 1 15 ? -20.306 9.620 24.211 1.00 11.39 13 SER B O 1
ATOM 1534 N N . LYS B 1 16 ? -19.343 7.619 24.654 1.00 10.68 14 LYS B N 1
ATOM 1535 C CA . LYS B 1 16 ? -20.545 7.071 25.297 1.00 12.27 14 LYS B CA 1
ATOM 1536 C C . LYS B 1 16 ? -20.985 7.944 26.475 1.00 11.84 14 LYS B C 1
ATOM 1537 O O . LYS B 1 16 ? -22.177 8.220 26.671 1.00 12.83 14 LYS B O 1
ATOM 1548 N N . ILE B 1 17 ? -20.024 8.399 27.264 1.00 11.49 15 ILE B N 1
ATOM 1549 C CA . ILE B 1 17 ? -20.333 9.283 28.388 1.00 11.47 15 ILE B CA 1
ATOM 1550 C C . ILE B 1 17 ? -21.033 10.553 27.930 1.00 10.48 15 ILE B C 1
ATOM 1551 O O . ILE B 1 17 ? -22.049 10.938 28.501 1.00 12.45 15 ILE B O 1
ATOM 1556 N N . PHE B 1 18 ? -20.508 11.208 26.921 1.00 11.20 16 PHE B N 1
ATOM 1557 C CA . PHE B 1 18 ? -21.112 12.433 26.445 1.00 10.80 16 PHE B CA 1
ATOM 1558 C C . PHE B 1 18 ? -22.503 12.193 25.821 1.00 10.53 16 PHE B C 1
ATOM 1559 O O . PHE B 1 18 ? -23.387 13.026 26.022 1.00 12.27 16 PHE B O 1
ATOM 1567 N N . TYR B 1 19 ? -22.723 11.048 25.162 1.00 10.99 17 TYR B N 1
ATOM 1568 C CA . TYR B 1 19 ? -24.081 10.712 24.699 1.00 10.80 17 TYR B CA 1
ATOM 1569 C C . TYR B 1 19 ? -25.044 10.558 25.884 1.00 11.91 17 TYR B C 1
ATOM 1570 O O . TYR B 1 19 ? -26.154 11.075 25.847 1.00 12.57 17 TYR B O 1
ATOM 1579 N N . HIS B 1 20 ? -24.638 9.862 26.940 1.00 12.02 18 HIS B N 1
ATOM 1580 C CA . HIS B 1 20 ? -25.482 9.748 28.122 1.00 11.97 18 HIS B CA 1
ATOM 1581 C C . HIS B 1 20 ? -25.774 11.143 28.670 1.00 12.29 18 HIS B C 1
ATOM 1582 O O . HIS B 1 20 ? -26.923 11.484 28.947 1.00 13.94 18 HIS B O 1
ATOM 1589 N N . LEU B 1 21 ? -24.735 11.968 28.863 1.00 12.34 19 LEU B N 1
ATOM 1590 C CA . LEU B 1 21 ? -24.945 13.290 29.478 1.00 12.92 19 LEU B CA 1
ATOM 1591 C C . LEU B 1 21 ? -25.816 14.227 28.629 1.00 13.38 19 LEU B C 1
ATOM 1592 O O . LEU B 1 21 ? -26.547 15.064 29.165 1.00 13.98 19 LEU B O 1
ATOM 1597 N N . PHE B 1 22 ? -25.752 14.071 27.316 1.00 13.10 20 PHE B N 1
ATOM 1598 C CA . PHE B 1 22 ? -26.582 14.834 26.398 1.00 12.63 20 PHE B CA 1
ATOM 1599 C C . PHE B 1 22 ? -28.059 14.670 26.733 1.00 13.74 20 PHE B C 1
ATOM 1600 O O . PHE B 1 22 ? -28.831 15.620 26.568 1.00 14.85 20 PHE B O 1
ATOM 1608 N N . TYR B 1 23 ? -28.420 13.466 27.190 1.00 13.56 21 TYR B N 1
ATOM 1609 C CA . TYR B 1 23 ? -29.794 13.124 27.555 1.00 14.62 21 TYR B CA 1
ATOM 1610 C C . TYR B 1 23 ? -30.025 13.060 29.070 1.00 15.14 21 TYR B C 1
ATOM 1611 O O . TYR B 1 23 ? -31.060 12.558 29.503 1.00 16.70 21 TYR B O 1
ATOM 1620 N N . ASP B 1 24 ? -29.090 13.592 29.863 1.00 15.14 22 ASP B N 1
ATOM 1621 C CA . ASP B 1 24 ? -29.165 13.577 31.338 1.00 16.12 22 ASP B CA 1
ATOM 1622 C C . ASP B 1 24 ? -29.333 12.158 31.888 1.00 15.81 22 ASP B C 1
ATOM 1623 O O . ASP B 1 24 ? -29.947 11.966 32.926 1.00 20.17 22 ASP B O 1
ATOM 1628 N N . GLU B 1 25 ? -28.746 11.166 31.213 1.00 15.75 23 GLU B N 1
ATOM 1629 C CA . GLU B 1 25 ? -28.705 9.799 31.698 1.00 14.79 23 GLU B CA 1
ATOM 1630 C C . GLU B 1 25 ? -27.508 9.616 32.659 1.00 16.06 23 GLU B C 1
ATOM 1631 O O . GLU B 1 25 ? -26.445 10.244 32.514 1.00 16.89 23 GLU B O 1
ATOM 1637 N N . ALA B 1 26 ? -27.677 8.705 33.603 1.00 17.75 24 ALA B N 1
ATOM 1638 C CA . ALA B 1 26 ? -26.595 8.328 34.495 1.00 17.43 24 ALA B CA 1
ATOM 1639 C C . ALA B 1 26 ? -25.461 7.679 33.709 1.00 17.22 24 ALA B C 1
ATOM 1640 O O . ALA B 1 26 ? -25.690 7.018 32.689 1.00 19.09 24 ALA B O 1
ATOM 1642 N N . ILE B 1 27 ? -24.239 7.816 34.236 1.00 17.41 25 ILE B N 1
ATOM 1643 C CA . ILE B 1 27 ? -23.088 7.155 33.627 1.00 17.82 25 ILE B CA 1
ATOM 1644 C C . ILE B 1 27 ? -22.980 5.750 34.218 1.00 19.35 25 ILE B C 1
ATOM 1645 O O . ILE B 1 27 ? -22.875 5.592 35.438 1.00 20.75 25 ILE B O 1
ATOM 1650 N N . PRO B 1 28 ? -22.998 4.721 33.357 1.00 20.01 26 PRO B N 1
ATOM 1651 C CA . PRO B 1 28 ? -22.942 3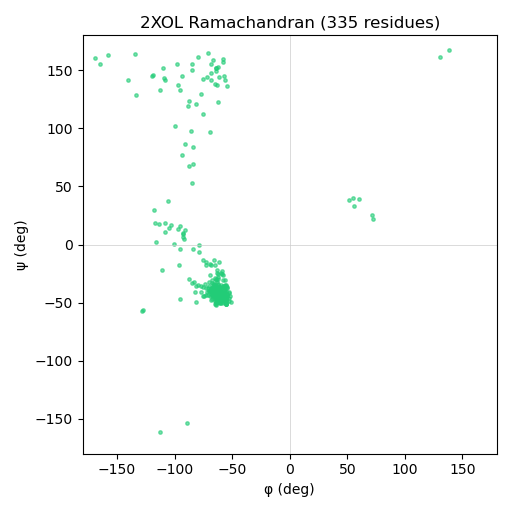.356 33.860 1.00 21.74 26 PRO B CA 1
ATOM 1652 C C . PRO B 1 28 ? -21.582 3.027 34.488 1.00 22.12 26 PRO B C 1
ATOM 1653 O O . PRO B 1 28 ? -20.559 3.648 34.168 1.00 22.04 26 PRO B O 1
ATOM 1657 N N . LYS B 1 29 ? -21.592 2.046 35.387 1.00 24.93 27 LYS B N 1
ATOM 1658 C CA . LYS B 1 29 ? -20.408 1.641 36.140 1.00 25.72 27 LYS B CA 1
ATOM 1659 C C . LYS B 1 29 ? -19.209 1.340 35.257 1.00 25.67 27 LYS B C 1
ATOM 1660 O O . LYS B 1 29 ? -18.104 1.794 35.553 1.00 24.85 27 LYS B O 1
ATOM 1666 N N . ASP B 1 30 ? -19.426 0.579 34.187 1.00 26.11 28 ASP B N 1
ATOM 1667 C CA . ASP B 1 30 ? -18.319 0.194 33.299 1.00 26.08 28 ASP B CA 1
ATOM 1668 C C . ASP B 1 30 ? -17.582 1.419 32.744 1.00 23.71 28 ASP B C 1
ATOM 1669 O O . ASP B 1 30 ? -16.342 1.475 32.789 1.00 25.12 28 ASP B O 1
ATOM 1674 N N . CYS B 1 31 ? -18.339 2.397 32.256 1.00 21.37 29 CYS B N 1
ATOM 1675 C CA . CYS B 1 31 ? -17.761 3.645 31.765 1.00 19.80 29 CYS B CA 1
ATOM 1676 C C . CYS B 1 31 ? -17.041 4.417 32.865 1.00 19.24 29 CYS B C 1
ATOM 1677 O O . CYS B 1 31 ? -15.935 4.913 32.653 1.00 19.40 29 CYS B O 1
ATOM 1680 N N . ARG B 1 32 ? -17.685 4.552 34.025 1.00 20.58 30 ARG B N 1
ATOM 1681 C CA . ARG B 1 32 ? -17.085 5.280 35.136 1.00 21.36 30 ARG B CA 1
ATOM 1682 C C . ARG B 1 32 ? -15.720 4.693 35.501 1.00 22.52 30 ARG B C 1
ATOM 1683 O O . ARG B 1 32 ? -14.744 5.422 35.693 1.00 22.57 30 ARG B O 1
ATOM 1691 N N . GLU B 1 33 ? -15.656 3.374 35.589 1.00 22.75 31 GLU B N 1
ATOM 1692 C CA . GLU B 1 33 ? -14.441 2.705 36.058 1.00 24.82 31 GLU B CA 1
ATOM 1693 C C . GLU B 1 33 ? -13.275 2.851 35.089 1.00 23.12 31 GLU B C 1
ATOM 1694 O O . GLU B 1 33 ? -12.132 3.026 35.517 1.00 25.08 31 GLU B O 1
ATOM 1700 N N . ILE B 1 34 ? -13.567 2.812 33.790 1.00 21.78 32 ILE B N 1
ATOM 1701 C CA . ILE B 1 34 ? -12.545 3.046 32.758 1.00 20.37 32 ILE B CA 1
ATOM 1702 C C . ILE B 1 34 ? -11.891 4.419 32.951 1.00 20.29 32 ILE B C 1
ATOM 1703 O O . ILE B 1 34 ? -10.667 4.534 32.916 1.00 22.89 32 ILE B O 1
ATOM 1708 N N . ILE B 1 35 ? -12.696 5.462 33.171 1.00 19.17 33 ILE B N 1
ATOM 1709 C CA . ILE B 1 35 ? -12.150 6.806 33.327 1.00 19.54 33 ILE B CA 1
ATOM 1710 C C . ILE B 1 35 ? -11.535 7.019 34.716 1.00 21.95 33 ILE B C 1
ATOM 1711 O O . ILE B 1 35 ? -10.517 7.692 34.838 1.00 22.40 33 ILE B O 1
ATOM 1716 N N . GLU B 1 36 ? -12.134 6.429 35.745 1.00 21.72 34 GLU B N 1
ATOM 1717 C CA . GLU B 1 36 ? -11.645 6.586 37.124 1.00 24.34 34 GLU B CA 1
ATOM 1718 C C . GLU B 1 36 ? -10.299 5.892 37.353 1.00 26.44 34 GLU B C 1
ATOM 1719 O O . GLU B 1 36 ? -9.621 6.180 38.350 1.00 28.59 34 GLU B O 1
ATOM 1725 N N . LYS B 1 37 ? -9.913 4.983 36.453 1.00 26.56 35 LYS B N 1
ATOM 1726 C CA . LYS B 1 37 ? -8.607 4.307 36.554 1.00 29.51 35 LYS B CA 1
ATOM 1727 C C . LYS B 1 37 ? -7.473 5.327 36.521 1.00 29.58 35 LYS B C 1
ATOM 1728 O O . LYS B 1 37 ? -6.381 5.044 37.014 1.00 31.95 35 LYS B O 1
ATOM 1734 N N . PHE B 1 38 ? -7.728 6.508 35.965 1.00 29.48 36 PHE B N 1
ATOM 1735 C CA . PHE B 1 38 ? -6.717 7.549 35.810 1.00 30.56 36 PHE B CA 1
ATOM 1736 C C . PHE B 1 38 ? -6.707 8.574 36.932 1.00 30.58 36 PHE B C 1
ATOM 1737 O O . PHE B 1 38 ? -5.840 9.463 36.958 1.00 33.49 36 PHE B O 1
ATOM 1745 N N . GLY B 1 39 ? -7.648 8.444 37.863 1.00 29.05 37 GLY B N 1
ATOM 1746 C CA . GLY B 1 39 ? -7.757 9.370 38.984 1.00 29.29 37 GLY B CA 1
ATOM 1747 C C . GLY B 1 39 ? -9.190 9.744 39.307 1.00 29.15 37 GLY B C 1
ATOM 1748 O O . GLY B 1 39 ? -10.120 9.474 38.539 1.00 27.96 37 GLY B O 1
ATOM 1749 N N . GLU B 1 40 ? -9.363 10.371 40.459 1.00 31.24 38 GLU B N 1
ATOM 1750 C CA . GLU B 1 40 ? -10.673 10.789 40.912 1.00 31.35 38 GLU B CA 1
ATOM 1751 C C . GLU B 1 40 ? -11.274 11.819 39.965 1.00 29.98 38 GLU B C 1
ATOM 1752 O O . GLU B 1 40 ? -10.611 12.750 39.501 1.00 29.80 38 GLU B O 1
ATOM 1758 N N . ILE B 1 41 ? -12.549 11.644 39.688 1.00 27.95 39 ILE B N 1
ATOM 1759 C CA . ILE B 1 41 ? -13.213 12.462 38.702 1.00 26.25 39 ILE B CA 1
ATOM 1760 C C . ILE B 1 41 ? -14.688 12.391 39.020 1.00 25.68 39 ILE B C 1
ATOM 1761 O O . ILE B 1 41 ? -15.129 11.511 39.777 1.00 27.29 39 ILE B O 1
ATOM 1766 N N . ASP B 1 42 ? -15.447 13.328 38.465 1.00 21.83 40 ASP B N 1
ATOM 1767 C CA . ASP B 1 42 ? -16.898 13.212 38.470 1.00 21.52 40 ASP B CA 1
ATOM 1768 C C . ASP B 1 42 ? -17.434 13.547 37.097 1.00 20.53 40 ASP B C 1
ATOM 1769 O O . ASP B 1 42 ? -16.745 14.173 36.255 1.00 21.55 40 ASP B O 1
ATOM 1774 N N . PHE B 1 43 ? -18.679 13.143 36.912 1.00 18.52 41 PHE B N 1
ATOM 1775 C CA . PHE B 1 43 ? -19.375 13.228 35.642 1.00 18.09 41 PHE B CA 1
ATOM 1776 C C . PHE B 1 43 ? -20.602 14.135 35.775 1.00 17.07 41 PHE B C 1
ATOM 1777 O O . PHE B 1 43 ? -21.574 13.973 35.039 1.00 18.28 41 PHE B O 1
ATOM 1785 N N . ASN B 1 44 ? -20.528 15.112 36.677 1.00 19.16 42 ASN B N 1
ATOM 1786 C CA . ASN B 1 44 ? -21.677 15.904 37.103 1.00 19.31 42 ASN B CA 1
ATOM 1787 C C . ASN B 1 44 ? -21.978 17.093 36.197 1.00 18.33 42 ASN B C 1
ATOM 1788 O O . ASN B 1 44 ? -22.117 18.223 36.667 1.00 21.42 42 ASN B O 1
ATOM 1793 N N . LEU B 1 45 ? -22.110 16.815 34.898 1.00 16.13 43 LEU B N 1
ATOM 1794 C CA . LEU B 1 45 ? -22.421 17.829 33.914 1.00 14.62 43 LEU B CA 1
ATOM 1795 C C . LEU B 1 45 ? -23.847 17.593 33.443 1.00 15.55 43 LEU B C 1
ATOM 1796 O O . LEU B 1 45 ? -24.290 16.446 33.319 1.00 19.36 43 LEU B O 1
ATOM 1801 N N . ARG B 1 46 ? -24.539 18.695 33.200 1.00 14.98 44 ARG B N 1
ATOM 1802 C CA . ARG B 1 46 ? -25.934 18.686 32.771 1.00 15.18 44 ARG B CA 1
ATOM 1803 C C . ARG B 1 46 ? -26.044 18.831 31.268 1.00 13.64 44 ARG B C 1
ATOM 1804 O O . ARG B 1 46 ? -25.178 19.431 30.628 1.00 14.30 44 ARG B O 1
ATOM 1812 N N . SER B 1 47 ? -27.165 18.341 30.709 1.00 14.90 45 SER B N 1
ATOM 1813 C CA . SER B 1 47 ? -27.430 18.468 29.276 1.00 14.52 45 SER B CA 1
ATOM 1814 C C . SER B 1 47 ? -27.394 19.907 28.803 1.00 13.31 45 SER B C 1
ATOM 1815 O O . SER B 1 47 ? -26.935 20.182 27.695 1.00 14.83 45 SER B O 1
ATOM 1820 N N . VAL B 1 48 ? -27.845 20.860 29.620 1.00 15.07 46 VAL B N 1
ATOM 1821 C CA . VAL B 1 48 ? -27.850 22.251 29.191 1.00 15.62 46 VAL B CA 1
ATOM 1822 C C . VAL B 1 48 ? -26.458 22.716 28.769 1.00 15.62 46 VAL B C 1
ATOM 1823 O O . VAL B 1 48 ? -26.320 23.498 27.828 1.00 16.94 46 VAL B O 1
ATOM 1827 N N . LEU B 1 49 ? -25.411 22.215 29.447 1.00 15.28 47 LEU B N 1
ATOM 1828 C CA . LEU B 1 49 ? -24.017 22.488 29.031 1.00 14.89 47 LEU B CA 1
ATOM 1829 C C . LEU B 1 49 ? -23.571 21.568 27.903 1.00 13.12 47 LEU B C 1
ATOM 1830 O O . LEU B 1 49 ? -23.033 22.014 26.877 1.00 15.48 47 LEU B O 1
ATOM 1835 N N . VAL B 1 50 ? -23.794 20.279 28.091 1.00 13.50 48 VAL B N 1
ATOM 1836 C CA . VAL B 1 50 ? -23.282 19.274 27.161 1.00 13.76 48 VAL B CA 1
ATOM 1837 C C . VAL B 1 50 ? -23.810 19.448 25.745 1.00 13.35 48 VAL B C 1
ATOM 1838 O O . VAL B 1 50 ? -23.057 19.293 24.788 1.00 14.17 48 VAL B O 1
ATOM 1842 N N . ARG B 1 51 ? -25.069 19.851 25.591 1.00 15.06 49 ARG B N 1
ATOM 1843 C CA . ARG B 1 51 ? -25.589 20.105 24.249 1.00 15.35 49 ARG B CA 1
ATOM 1844 C C . ARG B 1 51 ? -24.795 21.164 23.467 1.00 16.13 49 ARG B C 1
ATOM 1845 O O . ARG B 1 51 ? -24.778 21.130 22.239 1.00 19.39 49 ARG B O 1
ATOM 1860 N N . GLU B 1 52 ? -24.136 22.091 24.174 1.00 15.96 50 GLU B N 1
ATOM 1861 C CA . GLU B 1 52 ? -23.442 23.201 23.531 1.00 17.81 50 GLU B CA 1
ATOM 1862 C C . GLU B 1 52 ? -21.970 22.901 23.247 1.00 17.02 50 GLU B C 1
ATOM 1863 O O . GLU B 1 52 ? -21.266 23.777 22.752 1.00 17.55 50 GLU B O 1
ATOM 1869 N N . LEU B 1 53 ? -21.534 21.667 23.487 1.00 15.74 51 LEU B N 1
ATOM 1870 C CA . LEU B 1 53 ? -20.122 21.307 23.285 1.00 15.15 51 LEU B CA 1
ATOM 1871 C C . LEU B 1 53 ? -19.855 20.870 21.850 1.00 14.94 51 LEU B C 1
ATOM 1872 O O . LEU B 1 53 ? -19.576 19.693 21.561 1.00 14.50 51 LEU B O 1
ATOM 1877 N N . ARG B 1 54 ? -19.972 21.845 20.957 1.00 15.26 52 ARG B N 1
ATOM 1878 C CA . ARG B 1 54 ? -19.790 21.683 19.518 1.00 16.10 52 ARG B CA 1
ATOM 1879 C C . ARG B 1 54 ? -18.658 22.574 19.062 1.00 16.05 52 ARG B C 1
ATOM 1880 O O . ARG B 1 54 ? -18.513 23.702 19.549 1.00 17.14 52 ARG B O 1
ATOM 1888 N N . GLY B 1 55 ? -17.900 22.098 18.077 1.00 15.31 53 GLY B N 1
ATOM 1889 C CA . GLY B 1 55 ? -16.787 22.897 17.542 1.00 15.03 53 GLY B CA 1
ATOM 1890 C C . GLY B 1 55 ? -17.171 24.282 17.049 1.00 17.12 53 GLY B C 1
ATOM 1891 O O . GLY B 1 55 ? -16.495 25.279 17.341 1.00 18.62 53 GLY B O 1
ATOM 1892 N N . SER B 1 56 ? -18.266 24.347 16.293 1.00 18.58 54 SER B N 1
ATOM 1893 C CA . SER B 1 56 ? -18.701 25.614 15.691 1.00 19.54 54 SER B CA 1
ATOM 1894 C C . SER B 1 56 ? -19.185 26.624 16.736 1.00 20.37 54 SER B C 1
ATOM 1895 O O . SER B 1 56 ? -19.280 27.828 16.445 1.00 23.72 54 SER B O 1
ATOM 1898 N N . VAL B 1 57 ? -19.488 26.138 17.940 1.00 19.23 55 VAL B N 1
ATOM 1899 C CA . VAL B 1 57 ? -19.941 26.959 19.053 1.00 21.21 55 VAL B CA 1
ATOM 1900 C C . VAL B 1 57 ? -18.778 27.347 19.971 1.00 21.75 55 VAL B C 1
ATOM 1901 O O . VAL B 1 57 ? -18.637 28.516 20.353 1.00 23.92 55 VAL B O 1
ATOM 1905 N N . LEU B 1 58 ? -17.950 26.360 20.308 1.00 20.65 56 LEU B N 1
ATOM 1906 C CA . LEU B 1 58 ? -16.847 26.542 21.252 1.00 21.12 56 LEU B CA 1
ATOM 1907 C C . LEU B 1 58 ? -15.688 27.324 20.670 1.00 21.42 56 LEU B C 1
ATOM 1908 O O . LEU B 1 58 ? -15.013 28.065 21.391 1.00 24.14 56 LEU B O 1
ATOM 1913 N N . ILE B 1 59 ? -15.436 27.151 19.371 1.00 22.16 57 ILE B N 1
ATOM 1914 C CA . ILE B 1 59 ? -14.327 27.835 18.718 1.00 24.66 57 ILE B CA 1
ATOM 1915 C C . ILE B 1 59 ? -14.818 29.245 18.329 1.00 28.50 57 ILE B C 1
ATOM 1916 O O . ILE B 1 59 ? -15.250 29.479 17.202 1.00 27.94 57 ILE B O 1
ATOM 1921 N N . LYS B 1 60 ? -14.750 30.176 19.279 1.00 32.38 58 LYS B N 1
ATOM 1922 C CA . LYS B 1 60 ? -15.284 31.543 19.095 1.00 35.70 58 LYS B CA 1
ATOM 1923 C C . LYS B 1 60 ? -14.567 32.312 17.977 1.00 37.76 58 LYS B C 1
ATOM 1924 O O . LYS B 1 60 ? -15.125 33.251 17.399 1.00 39.71 58 LYS B O 1
ATOM 1930 N N . ASP B 1 61 ? -13.348 31.883 17.661 1.00 39.72 59 ASP B N 1
ATOM 1931 C CA . ASP B 1 61 ? -12.531 32.497 16.617 1.00 40.99 59 ASP B CA 1
ATOM 1932 C C . ASP B 1 61 ? -13.029 32.175 15.206 1.00 39.17 59 ASP B C 1
ATOM 1933 O O . ASP B 1 61 ? -12.643 32.852 14.248 1.00 40.41 59 ASP B O 1
ATOM 1938 N N . MET B 1 62 ? -13.854 31.134 15.066 1.00 36.66 60 MET B N 1
ATOM 1939 C CA . MET B 1 62 ? -14.338 30.710 13.751 1.00 34.83 60 MET B CA 1
ATOM 1940 C C . MET B 1 62 ? -15.164 31.811 13.102 1.00 36.10 60 MET B C 1
ATOM 1941 O O . MET B 1 62 ? -16.163 32.253 13.681 1.00 36.37 60 MET B O 1
ATOM 1950 N N . PRO B 1 63 ? -14.759 32.250 11.891 1.00 36.54 61 PRO B N 1
ATOM 1951 C CA . PRO B 1 63 ? -15.603 33.182 11.164 1.00 37.13 61 PRO B CA 1
ATOM 1952 C C . PRO B 1 63 ? -17.006 32.617 11.007 1.00 37.13 61 PRO B C 1
ATOM 1953 O O . PRO B 1 63 ? -17.170 31.430 10.712 1.00 35.19 61 PRO B O 1
ATOM 1957 N N . GLN B 1 64 ? -18.000 33.469 11.232 1.00 38.73 62 GLN B N 1
ATOM 1958 C CA . GLN B 1 64 ? -19.415 33.096 11.156 1.00 39.48 62 GLN B CA 1
ATOM 1959 C C . GLN B 1 64 ? -19.787 32.404 9.845 1.00 39.31 62 GLN B C 1
ATOM 1960 O O . GLN B 1 64 ? -20.518 31.406 9.848 1.00 39.27 62 GLN B O 1
ATOM 1966 N N . SER B 1 65 ? -19.292 32.946 8.730 1.00 38.85 63 SER B N 1
ATOM 1967 C CA . SER B 1 65 ? -19.602 32.410 7.399 1.00 37.72 63 SER B CA 1
ATOM 1968 C C . SER B 1 65 ? -19.105 30.976 7.222 1.00 35.74 63 SER B C 1
ATOM 1969 O O . SER B 1 65 ? -19.702 30.197 6.473 1.00 36.17 63 SER B O 1
ATOM 1972 N N . LEU B 1 66 ? -18.017 30.635 7.914 1.00 32.85 64 LEU B N 1
ATOM 1973 C CA . LEU B 1 66 ? -17.467 29.285 7.882 1.00 29.77 64 LEU B CA 1
ATOM 1974 C C . LEU B 1 66 ? -18.106 28.380 8.929 1.00 27.64 64 LEU B C 1
ATOM 1975 O O . LEU B 1 66 ? -18.191 27.164 8.728 1.00 26.32 64 LEU B O 1
ATOM 1980 N N . ALA B 1 67 ? -18.548 28.948 10.053 1.00 28.14 65 ALA B N 1
ATOM 1981 C CA . ALA B 1 67 ? -19.347 28.159 11.001 1.00 27.24 65 ALA B CA 1
ATOM 1982 C C . ALA B 1 67 ? -20.549 27.541 10.285 1.00 26.31 65 ALA B C 1
ATOM 1983 O O . ALA B 1 67 ? -20.926 26.406 10.545 1.00 26.17 65 ALA B O 1
ATOM 1985 N N . GLU B 1 68 ? -21.135 28.292 9.356 1.00 27.78 66 GLU B N 1
ATOM 1986 C CA . GLU B 1 68 ? -22.288 27.818 8.602 1.00 30.55 66 GLU B CA 1
ATOM 1987 C C . GLU B 1 68 ? -22.062 26.616 7.671 1.00 29.07 66 GLU B C 1
ATOM 1988 O O . GLU B 1 68 ? -23.035 25.965 7.291 1.00 30.96 66 GLU B O 1
ATOM 1994 N N . VAL B 1 69 ? -20.802 26.303 7.318 1.00 26.23 67 VAL B N 1
ATOM 1995 C CA . VAL B 1 69 ? -20.493 25.139 6.456 1.00 23.45 67 VAL B CA 1
ATOM 1996 C C . VAL B 1 69 ? -19.653 24.080 7.195 1.00 22.20 67 VAL B C 1
ATOM 1997 O O . VAL B 1 69 ? -19.285 23.054 6.618 1.00 20.74 67 VAL B O 1
ATOM 2001 N N . TYR B 1 70 ? -19.369 24.319 8.474 1.00 19.28 68 TYR B N 1
ATOM 2002 C CA . TYR B 1 70 ? -18.475 23.453 9.232 1.00 18.33 68 TYR B CA 1
ATOM 2003 C C . TYR B 1 70 ? -19.018 22.043 9.358 1.00 17.58 68 TYR B C 1
ATOM 2004 O O . TYR B 1 70 ? -18.259 21.068 9.275 1.00 16.68 68 TYR B O 1
ATOM 2013 N N . GLU B 1 71 ? -20.317 21.892 9.573 1.00 18.92 69 GLU B N 1
ATOM 2014 C CA . GLU B 1 71 ? -20.854 20.532 9.610 1.00 19.18 69 GLU B CA 1
ATOM 2015 C C . GLU B 1 71 ? -20.582 19.765 8.307 1.00 18.51 69 GLU B C 1
ATOM 2016 O O . GLU B 1 71 ? -20.348 18.571 8.355 1.00 18.21 69 GLU B O 1
ATOM 2022 N N . SER B 1 72 ? -20.611 20.453 7.161 1.00 18.58 70 SER B N 1
ATOM 2023 C CA . SER B 1 72 ? -20.291 19.825 5.867 1.00 20.44 70 SER B CA 1
ATOM 2024 C C . SER B 1 72 ? -18.836 19.363 5.806 1.00 20.18 70 SER B C 1
ATOM 2025 O O . SER B 1 72 ? -18.530 18.312 5.248 1.00 20.65 70 SER B O 1
ATOM 2028 N N . VAL B 1 73 ? -17.955 20.175 6.369 1.00 18.70 71 VAL B N 1
ATOM 2029 C CA . VAL B 1 73 ? -16.535 19.842 6.443 1.00 18.80 71 VAL B CA 1
ATOM 2030 C C . VAL B 1 73 ? -16.362 18.584 7.295 1.00 18.23 71 VAL B C 1
ATOM 2031 O O . VAL B 1 73 ? -15.666 17.649 6.904 1.00 19.23 71 VAL B O 1
ATOM 2035 N N . MET B 1 74 ? -17.042 18.545 8.444 1.00 16.91 72 MET B N 1
ATOM 2036 C CA . MET B 1 74 ? -16.982 17.384 9.310 1.00 16.23 72 MET B CA 1
ATOM 2037 C C . MET B 1 74 ? -17.512 16.152 8.591 1.00 16.44 72 MET B C 1
ATOM 2038 O O . MET B 1 74 ? -16.893 15.094 8.613 1.00 17.14 72 MET B O 1
ATOM 2043 N N . LYS B 1 75 ? -18.659 16.297 7.930 1.00 16.17 73 LYS B N 1
ATOM 2044 C CA . LYS B 1 75 ? -19.280 15.147 7.295 1.00 18.50 73 LYS B CA 1
ATOM 2045 C C . LYS B 1 75 ? -18.419 14.575 6.174 1.00 18.71 73 LYS B C 1
ATOM 2046 O O . LYS B 1 75 ? -18.387 13.370 5.987 1.00 18.28 73 LYS B O 1
ATOM 2052 N N . ASP B 1 76 ? -17.773 15.430 5.397 1.00 18.70 74 ASP B N 1
ATOM 2053 C CA . ASP B 1 76 ? -16.912 14.897 4.345 1.00 19.71 74 ASP B CA 1
ATOM 2054 C C . ASP B 1 76 ? -15.750 14.075 4.921 1.00 18.51 74 ASP B C 1
ATOM 2055 O O . ASP B 1 76 ? -15.434 13.030 4.392 1.00 19.20 74 ASP B O 1
ATOM 2060 N N . PHE B 1 77 ? -15.153 14.542 6.013 1.00 16.48 75 PHE B N 1
ATOM 2061 C CA . PHE B 1 77 ? -14.087 13.795 6.707 1.00 16.46 75 PHE B CA 1
ATOM 2062 C C . PHE B 1 77 ? -14.628 12.452 7.190 1.00 16.09 75 PHE B C 1
ATOM 2063 O O . PHE B 1 77 ? -14.080 11.390 6.914 1.00 16.03 75 PHE B O 1
ATOM 2071 N N . TYR B 1 78 ? -15.758 12.497 7.877 1.00 14.86 76 TYR B N 1
ATOM 2072 C CA . TYR B 1 78 ? -16.416 11.281 8.313 1.00 14.99 76 TYR B CA 1
ATOM 2073 C C . TYR B 1 78 ? -16.703 10.315 7.171 1.00 14.64 76 TYR B C 1
ATOM 2074 O O . TYR B 1 78 ? -16.407 9.130 7.245 1.00 15.76 76 TYR B O 1
ATOM 2083 N N . GLU B 1 79 ? -17.329 10.835 6.113 1.00 16.23 77 GLU B N 1
ATOM 2084 C CA . GLU B 1 79 ? -17.720 10.002 4.977 1.00 17.07 77 GLU B CA 1
ATOM 2085 C C . GLU B 1 79 ? -16.530 9.354 4.275 1.00 17.69 77 GLU B C 1
ATOM 2086 O O . GLU B 1 79 ? -16.617 8.206 3.834 1.00 19.46 77 GLU B O 1
ATOM 2092 N N . ARG B 1 80 ? -15.416 10.075 4.241 1.00 18.21 78 ARG B N 1
ATOM 2093 C CA A ARG B 1 80 ? -14.192 9.570 3.612 0.50 18.67 78 ARG B CA 1
ATOM 2094 C CA B ARG B 1 80 ? -14.172 9.585 3.648 0.50 19.05 78 ARG B CA 1
ATOM 2095 C C . ARG B 1 80 ? -13.677 8.330 4.338 1.00 17.60 78 ARG B C 1
ATOM 2096 O O . ARG B 1 80 ? -12.986 7.510 3.729 1.00 20.90 78 ARG B O 1
ATOM 2111 N N . TYR B 1 81 ? -14.027 8.186 5.620 1.00 17.47 79 TYR B N 1
ATOM 2112 C CA . TYR B 1 81 ? -13.619 7.029 6.411 1.00 16.57 79 TYR B CA 1
ATOM 2113 C C . TYR B 1 81 ? -14.763 6.116 6.836 1.00 19.48 79 TYR B C 1
ATOM 2114 O O . TYR B 1 81 ? -14.594 5.301 7.756 1.00 21.05 79 TYR B O 1
ATOM 2123 N N . GLY B 1 82 ? -15.916 6.245 6.174 1.00 19.92 80 GLY B N 1
ATOM 2124 C CA . GLY B 1 82 ? -17.030 5.335 6.415 1.00 20.85 80 GLY B CA 1
ATOM 2125 C C . GLY B 1 82 ? -17.753 5.500 7.739 1.00 20.65 80 GLY B C 1
ATOM 2126 O O . GLY B 1 82 ? -18.436 4.573 8.182 1.00 24.07 80 GLY B O 1
ATOM 2127 N N . PHE B 1 83 ? -17.641 6.680 8.341 1.00 16.91 81 PHE B N 1
ATOM 2128 C CA . PHE B 1 83 ? -18.251 6.935 9.638 1.00 16.57 81 PHE B CA 1
ATOM 2129 C C . PHE B 1 83 ? -19.602 7.581 9.425 1.00 16.50 81 PHE B C 1
ATOM 2130 O O . PHE B 1 83 ? -19.727 8.525 8.667 1.00 17.74 81 PHE B O 1
ATOM 2138 N N . GLN B 1 84 ? -20.617 7.084 10.123 1.00 17.60 82 GLN B N 1
ATOM 2139 C CA . GLN B 1 84 ? -21.989 7.595 9.952 1.00 20.33 82 GLN B CA 1
ATOM 2140 C C . GLN B 1 84 ? -22.350 8.668 10.931 1.00 21.30 82 GLN B C 1
ATOM 2141 O O . GLN B 1 84 ? -21.974 8.582 12.088 1.00 22.15 82 GLN B O 1
ATOM 2147 N N . ALA B 1 85 ? -23.154 9.621 10.457 1.00 24.27 83 ALA B N 1
ATOM 2148 C CA . ALA B 1 85 ? -23.748 10.679 11.267 1.00 23.79 83 ALA B CA 1
ATOM 2149 C C . ALA B 1 85 ? -24.690 10.046 12.277 1.00 21.34 83 ALA B C 1
ATOM 2150 O O . ALA B 1 85 ? -25.179 8.981 12.051 1.00 23.66 83 ALA B O 1
ATOM 2152 N N . SER B 1 86 ? -24.895 10.677 13.423 1.00 21.00 84 SER B N 1
ATOM 2153 C CA . SER B 1 86 ? -25.920 10.224 14.367 1.00 18.33 84 SER B CA 1
ATOM 2154 C C . SER B 1 86 ? -26.971 11.307 14.396 1.00 16.12 84 SER B C 1
ATOM 2155 O O . SER B 1 86 ? -27.039 12.159 13.504 1.00 18.62 84 SER B O 1
ATOM 2158 N N . GLU B 1 87 ? -27.787 11.302 15.443 1.00 14.80 85 GLU B N 1
ATOM 2159 C CA . GLU B 1 87 ? -28.749 12.374 15.657 1.00 14.16 85 GLU B CA 1
ATOM 2160 C C . GLU B 1 87 ? -28.141 13.671 16.167 1.00 13.98 85 GLU B C 1
ATOM 2161 O O . GLU B 1 87 ? -28.788 14.710 16.202 1.00 16.64 85 GLU B O 1
ATOM 2167 N N . LEU B 1 88 ? -26.893 13.610 16.622 1.00 13.10 86 LEU B N 1
ATOM 2168 C CA . LEU B 1 88 ? -26.198 14.816 17.096 1.00 13.00 86 LEU B CA 1
ATOM 2169 C C . LEU B 1 88 ? -25.552 15.570 15.939 1.00 13.46 86 LEU B C 1
ATOM 2170 O O . LEU B 1 88 ? -25.251 14.978 14.915 1.00 15.07 86 LEU B O 1
ATOM 2175 N N . HIS B 1 89 ? -25.339 16.873 16.119 1.00 14.02 87 HIS B N 1
ATOM 2176 C CA . HIS B 1 89 ? -24.573 17.644 15.137 1.00 13.73 87 HIS B CA 1
ATOM 2177 C C . HIS B 1 89 ? -23.177 17.022 14.967 1.00 12.83 87 HIS B C 1
ATOM 2178 O O . HIS B 1 89 ? -22.575 16.514 15.930 1.00 13.58 87 HIS B O 1
ATOM 2185 N N . ALA B 1 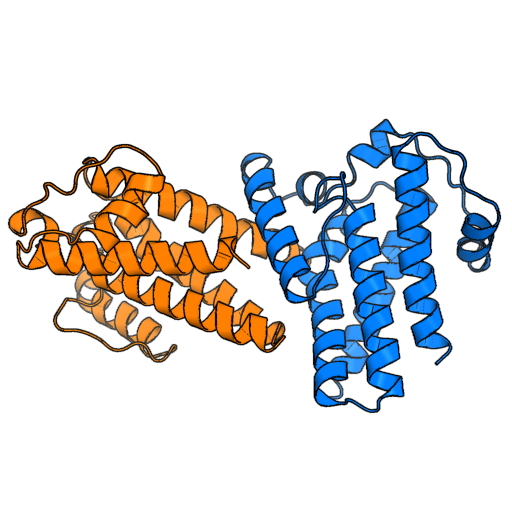90 ? -22.669 17.080 13.742 1.00 13.84 88 ALA B N 1
ATOM 2186 C CA . ALA B 1 90 ? -21.417 16.419 13.354 1.00 14.27 88 ALA B CA 1
ATOM 2187 C C . ALA B 1 90 ? -20.213 16.970 14.105 1.00 14.06 88 ALA B C 1
ATOM 2188 O O . ALA B 1 90 ? -19.219 16.253 14.312 1.00 15.22 88 ALA B O 1
ATOM 2190 N N . ASP B 1 91 ? -20.315 18.208 14.567 1.00 14.00 89 ASP B N 1
ATOM 2191 C CA . ASP B 1 91 ? -19.230 18.851 15.288 1.00 13.85 89 ASP B CA 1
ATOM 2192 C C . ASP B 1 91 ? -19.437 18.746 16.801 1.00 12.19 89 ASP B C 1
ATOM 2193 O O . ASP B 1 91 ? -18.729 19.389 17.570 1.00 13.85 89 ASP B O 1
ATOM 2198 N N . HIS B 1 92 ? -20.367 17.888 17.255 1.00 12.50 90 HIS B N 1
ATOM 2199 C CA . HIS B 1 92 ? -20.514 17.706 18.689 1.00 10.98 90 HIS B CA 1
ATOM 2200 C C . HIS B 1 92 ? -19.350 16.852 19.227 1.00 12.32 90 HIS B C 1
ATOM 2201 O O . HIS B 1 92 ? -18.947 15.895 18.592 1.00 11.92 90 HIS B O 1
ATOM 2208 N N . ILE B 1 93 ? -18.848 17.169 20.419 1.00 12.50 91 ILE B N 1
ATOM 2209 C CA . ILE B 1 93 ? -17.721 16.423 20.980 1.00 11.80 91 ILE B CA 1
ATOM 2210 C C . ILE B 1 93 ? -18.004 14.906 21.047 1.00 10.59 91 ILE B C 1
ATOM 2211 O O . ILE B 1 93 ? -17.085 14.113 20.860 1.00 11.32 91 ILE B O 1
ATOM 2216 N N . ALA B 1 94 ? -19.249 14.483 21.334 1.00 10.97 92 ALA B N 1
ATOM 2217 C CA . ALA B 1 94 ? -19.524 13.041 21.426 1.00 10.79 92 ALA B CA 1
ATOM 2218 C C . ALA B 1 94 ? -19.257 12.338 20.104 1.00 10.59 92 ALA B C 1
ATOM 2219 O O . ALA B 1 94 ? -18.781 11.194 20.078 1.00 11.51 92 ALA B O 1
ATOM 2221 N N . VAL B 1 95 ? -19.577 13.033 19.018 1.00 10.62 93 VAL B N 1
ATOM 2222 C CA . VAL B 1 95 ? -19.437 12.493 17.676 1.00 11.21 93 VAL B CA 1
ATOM 2223 C C . VAL B 1 95 ? -17.957 12.484 17.285 1.00 11.22 93 VAL B C 1
ATOM 2224 O O . VAL B 1 95 ? -17.473 11.475 16.778 1.00 11.07 93 VAL B O 1
ATOM 2228 N N . GLU B 1 96 ? -17.248 13.574 17.563 1.00 11.24 94 GLU B N 1
ATOM 2229 C CA . GLU B 1 96 ? -15.824 13.645 17.225 1.00 10.91 94 GLU B CA 1
ATOM 2230 C C . GLU B 1 96 ? -15.017 12.566 17.971 1.00 10.93 94 GLU B C 1
ATOM 2231 O O . GLU B 1 96 ? -14.118 11.951 17.414 1.00 11.59 94 GLU B O 1
ATOM 2237 N N . LEU B 1 97 ? -15.366 12.331 19.234 1.00 10.18 95 LEU B N 1
ATOM 2238 C CA . LEU B 1 97 ? -14.702 11.288 20.003 1.00 10.99 95 LEU B CA 1
ATOM 2239 C C . LEU B 1 97 ? -15.029 9.914 19.448 1.00 10.38 95 LEU B C 1
ATOM 2240 O O . LEU B 1 97 ? -14.161 9.041 19.393 1.00 10.92 95 LEU B O 1
ATOM 2245 N N . ALA B 1 98 ? -16.283 9.698 19.049 1.00 10.05 96 ALA B N 1
ATOM 2246 C CA . ALA B 1 98 ? -16.659 8.424 18.460 1.00 10.45 96 ALA B CA 1
ATOM 2247 C C . ALA B 1 98 ? -15.883 8.185 17.157 1.00 10.36 96 ALA B C 1
ATOM 2248 O O . ALA B 1 98 ? -15.491 7.053 16.854 1.00 11.41 96 ALA B O 1
ATOM 2250 N N . PHE B 1 99 ? -15.686 9.245 16.378 1.00 10.47 97 PHE B N 1
ATOM 2251 C CA . PHE B 1 99 ? -14.925 9.107 15.123 1.00 10.80 97 PHE B CA 1
ATOM 2252 C C . PHE B 1 99 ? -13.488 8.664 15.414 1.00 10.61 97 PHE B C 1
ATOM 2253 O O . PHE B 1 99 ? -12.971 7.756 14.762 1.00 11.91 97 PHE B O 1
ATOM 2261 N N . MET B 1 100 ? -12.846 9.321 16.380 1.00 10.36 98 MET B N 1
ATOM 2262 C CA . MET B 1 100 ? -11.493 8.882 16.765 1.00 10.39 98 MET B CA 1
ATOM 2263 C C . MET B 1 100 ? -11.491 7.423 17.194 1.00 10.72 98 MET B C 1
ATOM 2264 O O . MET B 1 100 ? -10.606 6.661 16.815 1.00 11.35 98 MET B O 1
ATOM 2269 N N . SER B 1 101 ? -12.489 7.010 17.976 1.00 11.05 99 SER B N 1
ATOM 2270 C CA . SER B 1 101 ? -12.547 5.606 18.350 1.00 11.29 99 SER B CA 1
ATOM 2271 C C . SER B 1 101 ? -12.602 4.681 17.137 1.00 11.82 99 SER B C 1
ATOM 2272 O O . SER B 1 101 ? -11.922 3.669 17.102 1.00 13.29 99 SER B O 1
ATOM 2277 N N . LYS B 1 102 ? -13.398 5.043 16.139 1.00 12.51 100 LYS B N 1
ATOM 2278 C CA . LYS B 1 102 ? -13.484 4.221 14.941 1.00 13.20 100 LYS B CA 1
ATOM 2279 C C . LYS B 1 102 ? -12.160 4.165 14.174 1.00 11.96 100 LYS B C 1
ATOM 2280 O O . LYS B 1 102 ? -11.778 3.114 13.659 1.00 13.21 100 LYS B O 1
ATOM 2286 N N . LEU B 1 103 ? -11.490 5.320 14.078 1.00 11.87 101 LEU B N 1
ATOM 2287 C CA . LEU B 1 103 ? -10.166 5.330 13.451 1.00 12.49 101 LEU B CA 1
ATOM 2288 C C . LEU B 1 103 ? -9.165 4.436 14.191 1.00 11.87 101 LEU B C 1
ATOM 2289 O O . LEU B 1 103 ? -8.394 3.726 13.542 1.00 13.03 101 LEU B O 1
ATOM 2294 N N . VAL B 1 104 ? -9.150 4.505 15.518 1.00 11.51 102 VAL B N 1
ATOM 2295 C CA . VAL B 1 104 ? -8.231 3.667 16.274 1.00 11.34 102 VAL B CA 1
ATOM 2296 C C . VAL B 1 104 ? -8.617 2.187 16.127 1.00 11.51 102 VAL B C 1
ATOM 2297 O O . VAL B 1 104 ? -7.758 1.310 16.010 1.00 13.08 102 VAL B O 1
ATOM 2301 N N . GLU B 1 105 ? -9.912 1.883 16.128 1.00 12.31 103 GLU B N 1
ATOM 2302 C CA . GLU B 1 105 ? -10.327 0.489 15.899 1.00 13.98 103 GLU B CA 1
ATOM 2303 C C . GLU B 1 105 ? -9.856 -0.037 14.535 1.00 13.15 103 GLU B C 1
ATOM 2304 O O . GLU B 1 105 ? -9.433 -1.214 14.412 1.00 15.30 103 GLU B O 1
ATOM 2310 N N . ARG B 1 106 ? -9.913 0.837 13.528 1.00 13.37 104 ARG B N 1
ATOM 2311 C CA . ARG B 1 106 ? -9.407 0.472 12.208 1.00 13.76 104 ARG B CA 1
ATOM 2312 C C . ARG B 1 106 ? -7.892 0.201 12.271 1.00 13.93 104 ARG B C 1
ATOM 2313 O O . ARG B 1 106 ? -7.403 -0.785 11.700 1.00 15.39 104 ARG B O 1
ATOM 2321 N N . GLU B 1 107 ? -7.179 1.088 12.962 1.00 13.21 105 GLU B N 1
ATOM 2322 C CA . GLU B 1 107 ? -5.750 0.894 13.181 1.00 13.32 105 GLU B CA 1
ATOM 2323 C C . GLU B 1 107 ? -5.447 -0.457 13.813 1.00 13.98 105 GLU B C 1
ATOM 2324 O O . GLU B 1 107 ? -4.517 -1.154 13.388 1.00 14.92 105 GLU B O 1
ATOM 2330 N N . ILE B 1 108 ? -6.219 -0.828 14.832 1.00 14.28 106 ILE B N 1
ATOM 2331 C CA . ILE B 1 108 ? -6.035 -2.111 15.526 1.00 14.95 106 ILE B CA 1
ATOM 2332 C C . ILE B 1 108 ? -6.180 -3.271 14.549 1.00 15.83 106 ILE B C 1
ATOM 2333 O O . ILE B 1 108 ? -5.359 -4.203 14.566 1.00 17.72 106 ILE B O 1
ATOM 2338 N N . SER B 1 109 ? -7.195 -3.201 13.690 1.00 16.87 107 SER B N 1
ATOM 2339 C CA . SER B 1 109 ? -7.397 -4.235 12.695 1.00 18.29 107 SER B CA 1
ATOM 2340 C C . SER B 1 109 ? -6.240 -4.313 11.700 1.00 17.82 107 SER B C 1
ATOM 2341 O O . SER B 1 109 ? -5.730 -5.405 11.376 1.00 20.80 107 SER B O 1
ATOM 2344 N N . LEU B 1 110 ? -5.833 -3.157 11.203 1.00 16.91 108 LEU B N 1
ATOM 2345 C CA . LEU B 1 110 ? -4.725 -3.103 10.255 1.00 17.34 108 LEU B CA 1
ATOM 2346 C C . LEU B 1 110 ? -3.419 -3.601 10.884 1.00 18.13 108 LEU B C 1
ATOM 2347 O O . LEU B 1 110 ? -2.618 -4.253 10.210 1.00 19.47 108 LEU B O 1
ATOM 2352 N N . ALA B 1 111 ? -3.210 -3.309 12.167 1.00 17.18 109 ALA B N 1
ATOM 2353 C CA . ALA B 1 111 ? -2.021 -3.799 12.885 1.00 17.75 109 ALA B CA 1
ATOM 2354 C C . ALA B 1 111 ? -2.022 -5.331 12.959 1.00 19.20 109 ALA B C 1
ATOM 2355 O O . ALA B 1 111 ? -1.011 -5.965 12.684 1.00 21.17 109 ALA B O 1
ATOM 2357 N N . GLN B 1 112 ? -3.164 -5.912 13.312 1.00 19.45 110 GLN B N 1
ATOM 2358 C CA . GLN B 1 112 ? -3.311 -7.364 13.364 1.00 22.15 110 GLN B CA 1
ATOM 2359 C C . GLN B 1 112 ? -3.041 -7.991 11.991 1.00 21.90 110 GLN B C 1
ATOM 2360 O O . GLN B 1 112 ? -2.459 -9.064 11.917 1.00 26.11 110 GLN B O 1
ATOM 2371 N N . GLN B 1 113 ? -3.415 -7.302 10.920 1.00 22.20 111 GLN B N 1
ATOM 2372 C CA . GLN B 1 113 ? -3.201 -7.765 9.548 1.00 22.71 111 GLN B CA 1
ATOM 2373 C C . GLN B 1 113 ? -1.802 -7.444 9.000 1.00 23.54 111 GLN B C 1
ATOM 2374 O O . GLN B 1 113 ? -1.501 -7.779 7.860 1.00 24.76 111 GLN B O 1
ATOM 2380 N N . MET B 1 114 ? -0.987 -6.738 9.778 1.00 21.18 112 MET B N 1
ATOM 2381 C CA . MET B 1 114 ? 0.360 -6.306 9.347 1.00 21.24 112 MET B CA 1
ATOM 2382 C C . MET B 1 114 ? 0.288 -5.516 8.031 1.00 20.28 112 MET B C 1
ATOM 2383 O O . MET B 1 114 ? 1.119 -5.674 7.145 1.00 22.26 112 MET B O 1
ATOM 2388 N N . LYS B 1 115 ? -0.745 -4.674 7.923 1.00 19.59 113 LYS B N 1
ATOM 2389 C CA . LYS B 1 115 ? -0.929 -3.757 6.793 1.00 20.43 113 LYS B CA 1
ATOM 2390 C C . LYS B 1 115 ? -0.329 -2.398 7.139 1.00 19.44 113 LYS B C 1
ATOM 2391 O O . LYS B 1 115 ? -1.015 -1.438 7.498 1.00 19.53 113 LYS B O 1
ATOM 2397 N N . GLU B 1 116 ? 0.994 -2.331 7.063 1.00 19.25 114 GLU B N 1
ATOM 2398 C CA . GLU B 1 116 ? 1.716 -1.173 7.581 1.00 18.46 114 GLU B CA 1
ATOM 2399 C C . GLU B 1 116 ? 1.465 0.130 6.805 1.00 18.49 114 GLU B C 1
ATOM 2400 O O . GLU B 1 116 ? 1.294 1.174 7.398 1.00 18.58 114 GLU B O 1
ATOM 2406 N N . GLU B 1 117 ? 1.432 0.077 5.475 1.00 18.53 115 GLU B N 1
ATOM 2407 C CA . GLU B 1 117 ? 1.187 1.291 4.700 1.00 18.89 115 GLU B CA 1
ATOM 2408 C C . GLU B 1 117 ? -0.242 1.827 4.938 1.00 19.62 115 GLU B C 1
ATOM 2409 O O . GLU B 1 117 ? -0.438 3.035 5.077 1.00 20.27 115 GLU B O 1
ATOM 2415 N N . GLU B 1 118 ? -1.220 0.934 5.027 1.00 19.01 116 GLU B N 1
ATOM 2416 C CA . GLU B 1 118 ? -2.578 1.381 5.306 1.00 18.91 116 GLU B CA 1
ATOM 2417 C C . GLU B 1 118 ? -2.705 1.886 6.747 1.00 18.22 116 GLU B C 1
ATOM 2418 O O . GLU B 1 118 ? -3.393 2.872 6.992 1.00 18.12 116 GLU B O 1
ATOM 2424 N N . LEU B 1 119 ? -1.995 1.248 7.682 1.00 17.03 117 LEU B N 1
ATOM 2425 C CA . LEU B 1 119 ? -1.999 1.708 9.077 1.00 15.91 117 LEU B CA 1
ATOM 2426 C C . LEU B 1 119 ? -1.432 3.130 9.139 1.00 15.83 117 LEU B C 1
ATOM 2427 O O . LEU B 1 119 ? -1.956 3.993 9.839 1.00 16.71 117 LEU B O 1
ATOM 2432 N N . TYR B 1 120 ? -0.355 3.376 8.390 1.00 16.85 118 TYR B N 1
ATOM 2433 C CA . TYR B 1 120 ? 0.252 4.707 8.327 1.00 17.44 118 TYR B CA 1
ATOM 2434 C C . TYR B 1 120 ? -0.782 5.755 7.875 1.00 18.41 118 TYR B C 1
ATOM 2435 O O . TYR B 1 120 ? -0.888 6.824 8.450 1.00 17.95 118 TYR B O 1
ATOM 2444 N N . LYS B 1 121 ? -1.541 5.425 6.834 1.00 18.08 119 LYS B N 1
ATOM 2445 C CA . LYS B 1 121 ? -2.592 6.327 6.351 1.00 17.87 119 LYS B CA 1
ATOM 2446 C C . LYS B 1 121 ? -3.647 6.618 7.432 1.00 17.09 119 LYS B C 1
ATOM 2447 O O . LYS B 1 121 ? -4.079 7.761 7.592 1.00 18.51 119 LYS B O 1
ATOM 2453 N N . ILE B 1 122 ? -4.027 5.600 8.196 1.00 15.72 120 ILE B N 1
ATOM 2454 C CA . ILE B 1 122 ? -5.043 5.802 9.236 1.00 15.01 120 ILE B CA 1
ATOM 2455 C C . ILE B 1 122 ? -4.492 6.588 10.422 1.00 14.18 120 ILE B C 1
ATOM 2456 O O . ILE B 1 122 ? -5.184 7.421 10.995 1.00 15.15 120 ILE B O 1
ATOM 2461 N N . ARG B 1 123 ? -3.239 6.332 10.782 1.00 15.24 121 ARG B N 1
ATOM 2462 C CA . ARG B 1 123 ? -2.598 7.155 11.790 1.00 15.25 121 ARG B CA 1
ATOM 2463 C C . ARG B 1 123 ? -2.456 8.625 11.358 1.00 16.90 121 ARG B C 1
ATOM 2464 O O . ARG B 1 123 ? -2.654 9.538 12.157 1.00 16.02 121 ARG B O 1
ATOM 2472 N N . ALA B 1 124 ? -2.151 8.843 10.079 1.00 17.43 122 ALA B N 1
ATOM 2473 C CA . ALA B 1 124 ? -2.089 10.188 9.513 1.00 17.93 122 ALA B CA 1
ATOM 2474 C C . ALA B 1 124 ? -3.476 10.853 9.603 1.00 17.51 122 ALA B C 1
ATOM 2475 O O . ALA B 1 124 ? -3.570 12.022 9.949 1.00 19.05 122 ALA B O 1
ATOM 2477 N N . ALA B 1 125 ? -4.528 10.096 9.304 1.00 16.96 123 ALA B N 1
ATOM 2478 C CA . ALA B 1 125 ? -5.897 10.615 9.388 1.00 16.17 123 ALA B CA 1
ATOM 2479 C C . ALA B 1 125 ? -6.252 10.999 10.833 1.00 13.74 123 ALA B C 1
ATOM 2480 O O . ALA B 1 125 ? -6.873 12.026 11.081 1.00 14.92 123 ALA B O 1
ATOM 2482 N N . GLN B 1 126 ? -5.835 10.173 11.787 1.00 14.40 124 GLN B N 1
ATOM 2483 C CA . GLN B 1 126 ? -6.040 10.486 13.197 1.00 13.16 124 GLN B CA 1
ATOM 2484 C C . GLN B 1 126 ? -5.381 11.802 13.554 1.00 14.02 124 GLN B C 1
ATOM 2485 O O . GLN B 1 126 ? -5.976 12.646 14.223 1.00 14.10 124 GLN B O 1
ATOM 2491 N N . HIS B 1 127 ? -4.132 11.969 13.124 1.00 15.22 125 HIS B N 1
ATOM 2492 C CA . HIS B 1 127 ? -3.435 13.196 13.351 1.00 15.47 125 HIS B CA 1
ATOM 2493 C C . HIS B 1 127 ? -4.149 14.388 12.706 1.00 14.34 125 HIS B C 1
ATOM 2494 O O . HIS B 1 127 ? -4.311 15.418 13.343 1.00 16.42 125 HIS B O 1
ATOM 2501 N N . ARG B 1 128 ? -4.510 14.250 11.422 1.00 15.28 126 ARG B N 1
ATOM 2502 C CA . ARG B 1 128 ? -5.212 15.307 10.677 1.00 15.10 126 ARG B CA 1
ATOM 2503 C C . ARG B 1 128 ? -6.499 15.720 11.406 1.00 15.49 126 ARG B C 1
ATOM 2504 O O . ARG B 1 128 ? -6.783 16.916 11.541 1.00 16.43 126 ARG B O 1
ATOM 2512 N N . PHE B 1 129 ? -7.240 14.729 11.883 1.00 15.17 127 PHE B N 1
ATOM 2513 C CA . PHE B 1 129 ? -8.533 14.983 12.494 1.00 14.51 127 PHE B CA 1
ATOM 2514 C C . PHE B 1 129 ? -8.343 15.655 13.840 1.00 13.14 127 PHE B C 1
ATOM 2515 O O . PHE B 1 129 ? -9.051 16.605 14.185 1.00 14.51 127 PHE B O 1
ATOM 2523 N N . ILE B 1 130 ? -7.378 15.167 14.618 1.00 14.03 128 ILE B N 1
ATOM 2524 C CA . ILE B 1 130 ? -7.138 15.741 15.940 1.00 14.74 128 ILE B CA 1
ATOM 2525 C C . ILE B 1 130 ? -6.641 17.203 15.780 1.00 16.35 128 ILE B C 1
ATOM 2526 O O . ILE B 1 130 ? -7.101 18.100 16.498 1.00 17.30 128 ILE B O 1
ATOM 2531 N N . LYS B 1 131 ? -5.776 17.458 14.788 1.00 15.71 129 LYS B N 1
ATOM 2532 C CA . LYS B 1 131 ? -5.253 18.803 14.576 1.00 18.47 129 LYS B CA 1
ATOM 2533 C C . LYS B 1 131 ? -6.300 19.778 14.013 1.00 17.76 129 LYS B C 1
ATOM 2534 O O . LYS B 1 131 ? -6.335 20.932 14.401 1.00 18.94 129 LYS B O 1
ATOM 2540 N N . ALA B 1 132 ? -7.114 19.318 13.071 1.00 15.74 130 ALA B N 1
ATOM 2541 C CA . ALA B 1 132 ? -8.094 20.187 12.388 1.00 15.58 130 ALA B CA 1
ATOM 2542 C C . ALA B 1 132 ? -9.352 20.434 13.191 1.00 14.89 130 ALA B C 1
ATOM 2543 O O . ALA B 1 132 ? -9.900 21.539 13.126 1.00 17.92 130 ALA B O 1
ATOM 2545 N N . HIS B 1 133 ? -9.787 19.425 13.947 1.00 13.59 131 HIS B N 1
ATOM 2546 C CA . HIS B 1 133 ? -11.140 19.459 14.533 1.00 14.12 131 HIS B CA 1
ATOM 2547 C C . HIS B 1 133 ? -11.183 19.206 16.021 1.00 12.83 131 HIS B C 1
ATOM 2548 O O . HIS B 1 133 ? -11.681 20.042 16.751 1.00 14.70 131 HIS B O 1
ATOM 2555 N N . LEU B 1 134 ? -10.660 18.070 16.479 1.00 13.60 132 LEU B N 1
ATOM 2556 C CA . LEU B 1 134 ? -10.894 17.732 17.886 1.00 11.97 132 LEU B CA 1
ATOM 2557 C C . LEU B 1 134 ? -10.080 18.542 18.871 1.00 14.61 132 LEU B C 1
ATOM 2558 O O . LEU B 1 134 ? -10.619 18.993 19.882 1.00 15.10 132 LEU B O 1
ATOM 2563 N N . GLN B 1 135 ? -8.785 18.732 18.606 1.00 14.47 133 GLN B N 1
ATOM 2564 C CA . GLN B 1 135 ? -7.990 19.539 19.512 1.00 16.15 133 GLN B CA 1
ATOM 2565 C C . GLN B 1 135 ? -8.488 20.989 19.549 1.00 15.02 133 GLN B C 1
ATOM 2566 O O . GLN B 1 135 ? -8.618 21.531 20.637 1.00 16.19 133 GLN B O 1
ATOM 2572 N N . PRO B 1 136 ? -8.810 21.613 18.389 1.00 15.16 134 PRO B N 1
ATOM 2573 C CA . PRO B 1 136 ? -9.381 22.972 18.461 1.00 16.11 134 PRO B CA 1
ATOM 2574 C C . PRO B 1 136 ? -10.664 23.065 19.318 1.00 15.45 134 PRO B C 1
ATOM 2575 O O . PRO B 1 136 ? -10.866 24.036 20.036 1.00 16.70 134 PRO B O 1
ATOM 2579 N N . LEU B 1 137 ? -11.526 22.062 19.221 1.00 14.44 135 LEU B N 1
ATOM 2580 C CA . LEU B 1 137 ? -12.735 22.009 20.056 1.00 14.60 135 LEU B CA 1
ATOM 2581 C C . LEU B 1 137 ? -12.357 21.887 21.540 1.00 14.06 135 LEU B C 1
ATOM 2582 O O . LEU B 1 137 ? -12.760 22.699 22.360 1.00 14.87 135 LEU B O 1
ATOM 2587 N N . VAL B 1 138 ? -11.506 20.914 21.863 1.00 14.44 136 VAL B N 1
ATOM 2588 C CA . VAL B 1 138 ? -11.193 20.605 23.245 1.00 14.78 136 VAL B CA 1
ATOM 2589 C C . VAL B 1 138 ? -10.404 21.731 23.942 1.00 16.40 136 VAL B C 1
ATOM 2590 O O .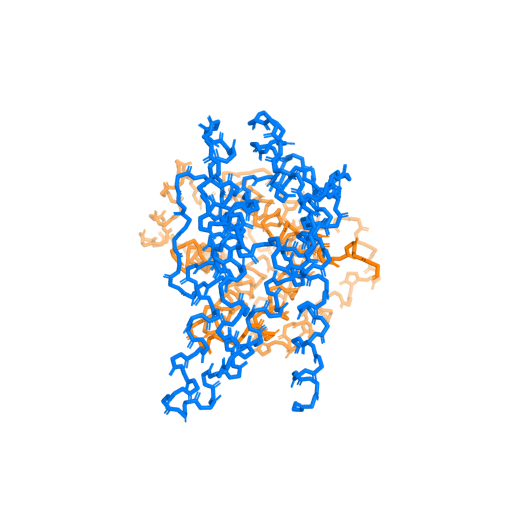 VAL B 1 138 ? -10.613 21.973 25.132 1.00 16.56 136 VAL B O 1
ATOM 2594 N N . LYS B 1 139 ? -9.550 22.447 23.199 1.00 16.92 137 LYS B N 1
ATOM 2595 C CA . LYS B 1 139 ? -8.803 23.585 23.749 1.00 18.99 137 LYS B CA 1
ATOM 2596 C C . LYS B 1 139 ? -9.709 24.747 24.143 1.00 17.97 137 LYS B C 1
ATOM 2597 O O . LYS B 1 139 ? -9.279 25.685 24.805 1.00 21.95 137 LYS B O 1
ATOM 2603 N N . ASN B 1 140 ? -10.964 24.707 23.701 1.00 17.08 138 ASN B N 1
ATOM 2604 C CA . ASN B 1 140 ? -11.924 25.748 24.015 1.00 17.66 138 ASN B CA 1
ATOM 2605 C C . ASN B 1 140 ? -12.995 25.281 25.000 1.00 17.49 138 ASN B C 1
ATOM 2606 O O . ASN B 1 140 ? -13.989 25.973 25.218 1.00 19.67 138 ASN B O 1
ATOM 2611 N N . LEU B 1 141 ? -12.802 24.103 25.597 1.00 17.11 139 LEU B N 1
ATOM 2612 C CA . LEU B 1 141 ? -13.717 23.633 26.618 1.00 16.90 139 LEU B CA 1
ATOM 2613 C C . LEU B 1 141 ? -13.625 24.459 27.881 1.00 18.24 139 LEU B C 1
ATOM 2614 O O . LEU B 1 141 ? -12.538 24.835 28.308 1.00 19.23 139 LEU B O 1
ATOM 2619 N N . PRO B 1 142 ? -14.775 24.716 28.519 1.00 18.91 140 PRO B N 1
ATOM 2620 C CA . PRO B 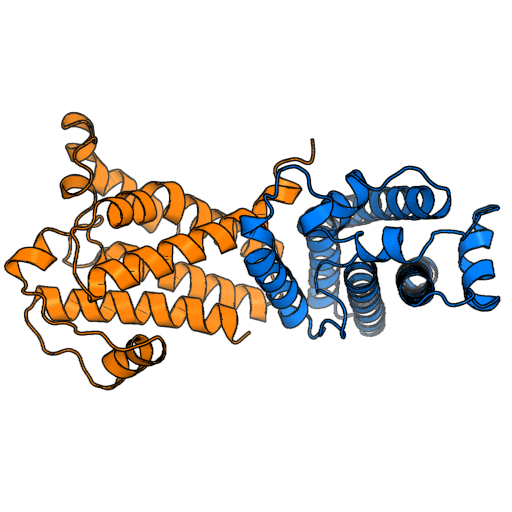1 142 ? -14.711 25.370 29.805 1.00 19.06 140 PRO B CA 1
ATOM 2621 C C . PRO B 1 142 ? -14.156 24.402 30.857 1.00 17.85 140 PRO B C 1
ATOM 2622 O O . PRO B 1 142 ? -14.082 23.192 30.615 1.00 19.51 140 PRO B O 1
ATOM 2626 N N . SER B 1 143 ? -13.756 24.939 32.003 1.00 18.21 141 SER B N 1
ATOM 2627 C CA . SER B 1 143 ? -13.165 24.122 33.052 1.00 18.08 141 SER B CA 1
ATOM 2628 C C . SER B 1 143 ? -14.209 23.325 33.822 1.00 16.40 141 SER B C 1
ATOM 2629 O O . SER B 1 143 ? -15.174 23.874 34.292 1.00 19.28 141 SER B O 1
ATOM 2632 N N . ALA B 1 144 ? -13.974 22.027 33.960 1.00 16.44 142 ALA B N 1
ATOM 2633 C CA . ALA B 1 144 ? -14.732 21.128 34.827 1.00 15.62 142 ALA B CA 1
ATOM 2634 C C . ALA B 1 144 ? -13.954 19.802 34.876 1.00 16.89 142 ALA B C 1
ATOM 2635 O O . ALA B 1 144 ? -13.178 19.510 33.968 1.00 17.49 142 ALA B O 1
ATOM 2637 N N . PRO B 1 145 ? -14.190 18.955 35.884 1.00 16.85 143 PRO B N 1
ATOM 2638 C CA . PRO B 1 145 ? -13.364 17.752 36.006 1.00 17.44 143 PRO B CA 1
ATOM 2639 C C . PRO B 1 145 ? -13.346 16.866 34.773 1.00 16.58 143 PRO B C 1
ATOM 2640 O O . PRO B 1 145 ? -12.268 16.506 34.297 1.00 17.18 143 PRO B O 1
ATOM 2644 N N . LEU B 1 146 ? -14.511 16.544 34.214 1.00 15.25 144 LEU B N 1
ATOM 2645 C CA . LEU B 1 146 ? -14.547 15.661 33.035 1.00 14.87 144 LEU B CA 1
ATOM 2646 C C . LEU B 1 146 ? -13.914 16.317 31.843 1.00 14.25 144 LEU B C 1
ATOM 2647 O O . LEU B 1 146 ? -13.200 15.659 31.079 1.00 15.25 144 LEU B O 1
ATOM 2652 N N . LEU B 1 147 ? -14.186 17.592 31.660 1.00 12.98 145 LEU B N 1
ATOM 2653 C CA . LEU B 1 147 ? -13.682 18.304 30.509 1.00 14.61 145 LEU B CA 1
ATOM 2654 C C . LEU B 1 147 ? -12.171 18.470 30.570 1.00 15.19 145 LEU B C 1
ATOM 2655 O O . LEU B 1 147 ? -11.514 18.413 29.546 1.00 15.09 145 LEU B O 1
ATOM 2660 N N . ASN B 1 148 ? -11.658 18.704 31.772 1.00 14.70 146 ASN B N 1
ATOM 2661 C CA . ASN B 1 148 ? -10.224 18.799 31.991 1.00 15.74 146 ASN B CA 1
ATOM 2662 C C . ASN B 1 148 ? -9.535 17.468 31.712 1.00 14.89 146 ASN B C 1
ATOM 2663 O O . ASN B 1 148 ? -8.433 17.440 31.127 1.00 16.30 146 ASN B O 1
ATOM 2668 N N . PHE B 1 149 ? -10.177 16.344 32.051 1.00 15.78 147 PHE B N 1
ATOM 2669 C CA . PHE B 1 149 ? -9.634 15.027 31.673 1.00 14.89 147 PHE B CA 1
ATOM 2670 C C . PHE B 1 149 ? -9.569 14.879 30.154 1.00 14.54 147 PHE B C 1
ATOM 2671 O O . PHE B 1 149 ? -8.580 14.407 29.602 1.00 14.68 147 PHE B O 1
ATOM 2679 N N . VAL B 1 150 ? -10.646 15.252 29.473 1.00 14.87 148 VAL B N 1
ATOM 2680 C CA . VAL B 1 150 ? -10.631 15.217 28.014 1.00 14.01 148 VAL B CA 1
ATOM 2681 C C . VAL B 1 150 ? -9.472 16.096 27.443 1.00 14.45 148 VAL B C 1
ATOM 2682 O O . VAL B 1 150 ? -8.761 15.676 26.548 1.00 14.59 148 VAL B O 1
ATOM 2686 N N . ARG B 1 151 ? -9.309 17.320 27.950 1.00 15.14 149 ARG B N 1
ATOM 2687 C CA . ARG B 1 151 ? -8.196 18.184 27.521 1.00 16.16 149 ARG B CA 1
ATOM 2688 C C . ARG B 1 151 ? -6.855 17.473 27.607 1.00 16.64 149 ARG B C 1
ATOM 2689 O O . ARG B 1 151 ? -6.052 17.523 26.686 1.00 17.26 149 ARG B O 1
ATOM 2697 N N . ASP B 1 152 ? -6.614 16.862 28.747 1.00 15.47 150 ASP B N 1
ATOM 2698 C CA . ASP B 1 152 ? -5.343 16.221 29.031 1.00 16.69 150 ASP B CA 1
ATOM 2699 C C . ASP B 1 152 ? -5.164 15.008 28.135 1.00 15.70 150 ASP B C 1
ATOM 2700 O O . ASP B 1 152 ? -4.076 14.792 27.579 1.00 16.57 150 ASP B O 1
ATOM 2705 N N . PHE B 1 153 ? -6.216 14.201 27.987 1.00 14.36 151 PHE B N 1
ATOM 2706 C CA . PHE B 1 153 ? -6.146 12.991 27.185 1.00 13.62 151 PHE B CA 1
ATOM 2707 C C . PHE B 1 153 ? -5.861 13.337 25.726 1.00 14.21 151 PHE B C 1
ATOM 2708 O O . PHE B 1 153 ? -4.996 12.738 25.108 1.00 14.28 151 PHE B O 1
ATOM 2716 N N . VAL B 1 154 ? -6.600 14.304 25.191 1.00 13.08 152 VAL B N 1
ATOM 2717 C CA . VAL B 1 154 ? -6.435 14.712 23.801 1.00 14.24 152 VAL B CA 1
ATOM 2718 C C . VAL B 1 154 ? -5.054 15.374 23.581 1.00 14.47 152 VAL B C 1
ATOM 2719 O O . VAL B 1 154 ? -4.437 15.146 22.556 1.00 14.56 152 VAL B O 1
ATOM 2723 N N . ARG B 1 155 ? -4.626 16.245 24.500 1.00 14.80 153 ARG B N 1
ATOM 2724 C CA . ARG B 1 155 ? -3.303 16.878 24.395 1.00 15.86 153 ARG B CA 1
ATOM 2725 C C . ARG B 1 155 ? -2.199 15.823 24.274 1.00 15.36 153 ARG B C 1
ATOM 2726 O O . ARG B 1 155 ? -1.345 15.900 23.381 1.00 16.33 153 ARG B O 1
ATOM 2734 N N . GLU B 1 156 ? -2.244 14.813 25.138 1.00 15.10 154 GLU B N 1
ATOM 2735 C CA . GLU B 1 156 ? -1.228 13.771 25.105 1.00 15.46 154 GLU B CA 1
ATOM 2736 C C . GLU B 1 156 ? -1.364 12.887 23.887 1.00 14.04 154 GLU B C 1
ATOM 2737 O O . GLU B 1 156 ? -0.371 12.453 23.313 1.00 15.35 154 GLU B O 1
ATOM 2743 N N . ASP B 1 157 ? -2.605 12.595 23.474 1.00 13.75 155 ASP B N 1
ATOM 2744 C CA . ASP B 1 157 ? -2.811 11.782 22.286 1.00 13.21 155 ASP B CA 1
ATOM 2745 C C . ASP B 1 157 ? -2.292 12.516 21.039 1.00 13.15 155 ASP B C 1
ATOM 2746 O O . ASP B 1 157 ? -1.704 11.884 20.165 1.00 12.85 155 ASP B O 1
ATOM 2751 N N . ALA B 1 158 ? -2.504 13.839 20.961 1.00 13.24 156 ALA B N 1
ATOM 2752 C CA . ALA B 1 158 ? -1.982 14.665 19.870 1.00 14.02 156 ALA B CA 1
ATOM 2753 C C . ALA B 1 158 ? -0.452 14.595 19.819 1.00 12.10 156 ALA B C 1
ATOM 2754 O O . ALA B 1 158 ? 0.144 14.483 18.743 1.00 15.42 156 ALA B O 1
ATOM 2756 N N . LYS B 1 159 ? 0.163 14.659 20.984 1.00 14.76 157 LYS B N 1
ATOM 2757 C CA . LYS B 1 159 ? 1.629 14.564 21.096 1.00 14.78 157 LYS B CA 1
ATOM 2758 C C . LYS B 1 159 ? 2.130 13.223 20.604 1.00 13.97 157 LYS B C 1
ATOM 2759 O O . LYS B 1 159 ? 3.076 13.167 19.818 1.00 16.11 157 LYS B O 1
ATOM 2765 N N . TYR B 1 160 ? 1.475 12.145 21.034 1.00 13.54 158 TYR B N 1
ATOM 2766 C CA . TYR B 1 160 ? 1.770 10.806 20.564 1.00 12.74 158 TYR B CA 1
ATOM 2767 C C . TYR B 1 160 ? 1.683 10.716 19.033 1.00 13.20 158 TYR B C 1
ATOM 2768 O O . TYR B 1 160 ? 2.612 10.242 18.357 1.00 13.96 158 TYR B O 1
ATOM 2777 N N . LEU B 1 161 ? 0.586 11.216 18.460 1.00 13.71 159 LEU B N 1
ATOM 2778 C CA . LEU B 1 161 ? 0.377 11.116 17.020 1.00 15.24 159 LEU B CA 1
ATOM 2779 C C . LEU B 1 161 ? 1.410 11.931 16.259 1.00 15.61 159 LEU B C 1
ATOM 2780 O O . LEU B 1 161 ? 1.984 11.452 15.272 1.00 18.56 159 LEU B O 1
ATOM 2785 N N . TYR B 1 162 ? 1.681 13.141 16.735 1.00 15.31 160 TYR B N 1
ATOM 2786 C CA . TYR B 1 162 ? 2.653 14.016 16.064 1.00 16.38 160 TYR B CA 1
ATOM 2787 C C . TYR B 1 162 ? 4.080 13.434 16.131 1.00 15.74 160 TYR B C 1
ATOM 2788 O O . TYR B 1 162 ? 4.836 13.452 15.146 1.00 16.63 160 TYR B O 1
ATOM 2797 N N . SER B 1 163 ? 4.416 12.872 17.287 1.00 16.09 161 SER B N 1
ATOM 2798 C CA . SER B 1 163 ? 5.749 12.289 17.494 1.00 15.90 161 SER B CA 1
ATOM 2799 C C . SER B 1 163 ? 5.973 11.108 16.576 1.00 16.97 161 SER B C 1
ATOM 2800 O O . SER B 1 163 ? 7.128 10.842 16.209 1.00 19.31 161 SER B O 1
ATOM 2803 N N . SER B 1 164 ? 4.877 10.411 16.221 1.00 18.92 162 SER B N 1
ATOM 2804 C CA . SER B 1 164 ? 4.889 9.272 15.301 1.00 21.64 162 SER B CA 1
ATOM 2805 C C . SER B 1 164 ? 5.303 9.678 13.893 1.00 21.59 162 SER B C 1
ATOM 2806 O O . SER B 1 164 ? 5.832 8.861 13.133 1.00 25.59 162 SER B O 1
ATOM 2809 N N . LEU B 1 165 ? 5.016 10.936 13.549 1.00 20.48 163 LEU B N 1
ATOM 2810 C CA . LEU B 1 165 ? 5.066 11.423 12.170 1.00 20.21 163 LEU B CA 1
ATOM 2811 C C . LEU B 1 165 ? 6.194 12.419 11.873 1.00 20.01 163 LEU B C 1
ATOM 2812 O O . LEU B 1 165 ? 6.600 12.580 10.716 1.00 22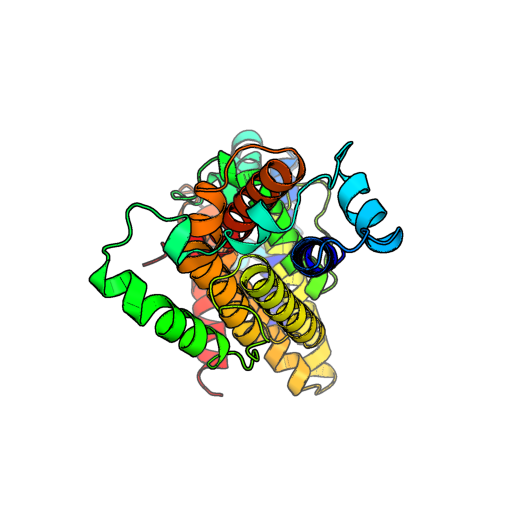.89 163 LEU B O 1
ATOM 2817 N N . VAL B 1 166 ? 6.708 13.065 12.910 1.00 21.51 164 VAL B N 1
ATOM 2818 C CA . VAL B 1 166 ? 7.586 14.208 12.743 1.00 21.32 164 VAL B CA 1
ATOM 2819 C C . VAL B 1 166 ? 8.929 13.874 12.081 1.00 20.92 164 VAL B C 1
ATOM 2820 O O . VAL B 1 166 ? 9.437 14.655 11.303 1.00 24.55 164 VAL B O 1
ATOM 2824 N N . GLY B 1 167 ? 9.474 12.695 12.362 1.00 21.07 165 GLY B N 1
ATOM 2825 C CA . GLY B 1 167 ? 10.750 12.326 11.772 1.00 20.57 165 GLY B CA 1
ATOM 2826 C C . GLY B 1 167 ? 10.767 12.192 10.252 1.00 22.29 165 GLY B C 1
ATOM 2827 O O . GLY B 1 167 ? 11.621 12.744 9.556 1.00 22.83 165 GLY B O 1
ATOM 2828 N N . GLU B 1 168 ? 9.806 11.459 9.731 1.00 22.16 166 GLU B N 1
ATOM 2829 C CA . GLU B 1 168 ? 9.710 11.245 8.300 1.00 23.80 166 GLU B CA 1
ATOM 2830 C C . GLU B 1 168 ? 9.303 12.525 7.568 1.00 27.10 166 GLU B C 1
ATOM 2831 O O . GLU B 1 168 ? 9.710 12.754 6.434 1.00 27.96 166 GLU B O 1
ATOM 2837 N N . LYS B 1 169 ? 8.504 13.343 8.242 1.00 30.03 167 LYS B N 1
ATOM 2838 C CA . LYS B 1 169 ? 8.042 14.618 7.695 1.00 34.00 167 LYS B CA 1
ATOM 2839 C C . LYS B 1 169 ? 9.234 15.499 7.307 1.00 37.20 167 LYS B C 1
ATOM 2840 O O . LYS B 1 169 ? 9.179 16.217 6.311 1.00 39.26 167 LYS B O 1
ATOM 2846 N N . ASN B 1 170 ? 10.316 15.422 8.082 1.00 39.84 168 ASN B N 1
ATOM 2847 C CA . ASN B 1 170 ? 11.467 16.312 7.913 1.00 42.55 168 ASN B CA 1
ATOM 2848 C C . ASN B 1 170 ? 12.699 15.649 7.276 1.00 43.75 168 ASN B C 1
ATOM 2849 O O . ASN B 1 170 ? 13.834 15.980 7.615 1.00 45.25 168 ASN B O 1
ATOM 2854 N N . GLU B 1 171 ? 12.472 14.754 6.314 1.00 44.96 169 GLU B N 1
ATOM 2855 C CA . GLU B 1 171 ? 13.563 13.981 5.700 1.00 45.88 169 GLU B CA 1
ATOM 2856 C C . GLU B 1 171 ? 14.125 14.528 4.390 1.00 47.36 169 GLU B C 1
ATOM 2857 O O . GLU B 1 171 ? 15.221 14.138 3.983 1.00 48.44 169 GLU B O 1
ATOM 2863 N N . GLY B 1 172 ? 13.384 15.414 3.733 1.00 48.55 170 GLY B N 1
ATOM 2864 C CA . GLY B 1 172 ? 13.806 15.966 2.443 1.00 49.06 170 GLY B CA 1
ATOM 2865 C C . GLY B 1 172 ? 13.557 14.993 1.304 1.00 49.63 170 GLY B C 1
ATOM 2866 O O . GLY B 1 172 ? 14.190 13.936 1.223 1.00 50.53 170 GLY B O 1
#